Protein AF-A0A6A6TXQ7-F1 (afdb_monomer)

pLDDT: mean 72.0, std 15.91, range [30.31, 90.75]

Radius of gyration: 20.73 Å; Cα contacts (8 Å, |Δi|>4): 372; chains: 1; bounding box: 43×49×56 Å

Organism: NCBI:txid703497

Structure (mmCIF, N/CA/C/O backbone):
data_AF-A0A6A6TXQ7-F1
#
_entry.id   AF-A0A6A6TXQ7-F1
#
loop_
_atom_site.group_PDB
_atom_site.id
_atom_site.type_symbol
_atom_site.label_atom_id
_atom_site.label_alt_id
_atom_site.label_comp_id
_atom_site.label_asym_id
_atom_site.label_entity_id
_atom_site.label_seq_id
_atom_site.pdbx_PDB_ins_code
_atom_site.Cartn_x
_atom_site.Cartn_y
_atom_site.Cartn_z
_atom_site.occupancy
_atom_site.B_iso_or_equiv
_atom_site.auth_seq_id
_atom_site.auth_comp_id
_atom_site.auth_asym_id
_atom_site.auth_atom_id
_atom_site.pdbx_PDB_model_num
ATOM 1 N N . MET A 1 1 ? -12.829 -23.842 22.687 1.00 33.56 1 MET A N 1
ATOM 2 C CA . MET A 1 1 ? -12.033 -22.699 22.193 1.00 33.56 1 MET A CA 1
ATOM 3 C C . MET A 1 1 ? -11.718 -21.702 23.314 1.00 33.56 1 MET A C 1
ATOM 5 O O . MET A 1 1 ? -10.550 -21.540 23.623 1.00 33.56 1 MET A O 1
ATOM 9 N N . GLN A 1 2 ? -12.715 -21.152 24.022 1.00 30.31 2 GLN A N 1
ATOM 10 C CA . GLN A 1 2 ? -12.522 -20.175 25.117 1.00 30.31 2 GLN A CA 1
ATOM 11 C C . GLN A 1 2 ? -11.660 -20.686 26.297 1.00 30.31 2 GLN A C 1
ATOM 13 O O . GLN A 1 2 ? -10.701 -20.028 26.680 1.00 30.31 2 GLN A O 1
ATOM 18 N N . ARG A 1 3 ? -11.873 -21.928 26.765 1.00 31.58 3 ARG A N 1
ATOM 19 C CA . ARG A 1 3 ? -11.021 -22.567 27.798 1.00 31.58 3 ARG A CA 1
ATOM 20 C C . ARG A 1 3 ? -9.575 -22.864 27.364 1.00 31.58 3 ARG A C 1
ATOM 22 O O . ARG A 1 3 ? -8.701 -22.946 28.216 1.00 31.58 3 ARG A O 1
ATOM 29 N N . ALA A 1 4 ? -9.323 -23.040 26.063 1.00 34.59 4 ALA A N 1
ATOM 30 C CA . ALA A 1 4 ? -7.974 -23.279 25.532 1.00 34.59 4 ALA A CA 1
ATOM 31 C C . ALA A 1 4 ? -7.199 -21.959 25.363 1.00 34.59 4 ALA A C 1
ATOM 33 O O . ALA A 1 4 ? -6.003 -21.907 25.628 1.00 34.59 4 ALA A O 1
ATOM 34 N N . LEU A 1 5 ? -7.903 -20.878 25.005 1.00 36.78 5 LEU A N 1
ATOM 35 C CA . LEU A 1 5 ? -7.380 -19.510 25.025 1.00 36.78 5 LEU A CA 1
ATOM 36 C C . LEU A 1 5 ? -7.009 -19.076 26.451 1.00 36.78 5 LEU A C 1
ATOM 38 O O . LEU A 1 5 ? -5.908 -18.580 26.666 1.00 36.78 5 LEU A O 1
ATOM 42 N N . GLU A 1 6 ? -7.873 -19.327 27.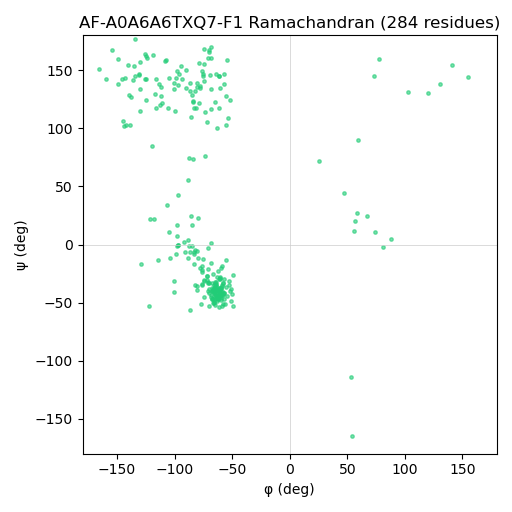437 1.00 37.47 6 GLU A N 1
ATOM 43 C CA . GLU A 1 6 ? -7.618 -18.977 28.844 1.00 37.47 6 GLU A CA 1
ATOM 44 C C . GLU A 1 6 ? -6.418 -19.730 29.445 1.00 37.47 6 GLU A C 1
ATOM 46 O O . GLU A 1 6 ? -5.610 -19.122 30.145 1.00 37.47 6 GLU A O 1
ATOM 51 N N . GLN A 1 7 ? -6.238 -21.017 29.120 1.00 37.47 7 GLN A N 1
ATOM 52 C CA . GLN A 1 7 ? -5.098 -21.804 29.613 1.00 37.47 7 GLN A CA 1
ATOM 53 C C . GLN A 1 7 ? -3.748 -21.401 28.993 1.00 37.47 7 GLN A C 1
ATOM 55 O O . GLN A 1 7 ? -2.741 -21.436 29.697 1.00 37.47 7 GLN A O 1
ATOM 60 N N . CYS A 1 8 ? -3.704 -20.966 27.727 1.00 38.31 8 CYS A N 1
ATOM 61 C CA . CYS A 1 8 ? -2.467 -20.452 27.118 1.00 38.31 8 CYS A CA 1
ATOM 62 C C . CYS A 1 8 ? -2.060 -19.074 27.681 1.00 38.31 8 CYS A C 1
ATOM 64 O O . CYS A 1 8 ? -0.875 -18.769 27.809 1.00 38.31 8 CYS A O 1
ATOM 66 N N . ILE A 1 9 ? -3.029 -18.234 28.059 1.00 44.44 9 ILE A N 1
ATOM 67 C CA . ILE A 1 9 ? -2.772 -16.848 28.486 1.00 44.44 9 ILE A CA 1
ATOM 68 C C . ILE A 1 9 ? -2.199 -16.766 29.910 1.00 44.44 9 ILE A C 1
ATOM 70 O O . ILE A 1 9 ? -1.352 -15.908 30.169 1.00 44.44 9 ILE A O 1
ATOM 74 N N . ASP A 1 10 ? -2.595 -17.664 30.816 1.00 43.78 10 ASP A N 1
ATOM 75 C CA . ASP A 1 10 ? -2.093 -17.672 32.202 1.00 43.78 10 ASP A CA 1
ATOM 76 C C . ASP A 1 10 ? -0.662 -18.228 32.343 1.00 43.78 10 ASP A C 1
ATOM 78 O O . ASP A 1 10 ? -0.015 -18.013 33.368 1.00 43.78 10 ASP A O 1
ATOM 82 N N . GLN A 1 11 ? -0.110 -18.872 31.306 1.00 42.62 11 GLN A N 1
ATOM 83 C CA . GLN A 1 11 ? 1.239 -19.458 31.348 1.00 42.62 11 GLN A CA 1
ATOM 84 C C . GLN A 1 11 ? 2.356 -18.592 30.733 1.00 42.62 11 GLN A C 1
ATOM 86 O O . GLN A 1 11 ? 3.487 -19.054 30.629 1.00 42.62 11 GLN A O 1
ATOM 91 N N . LYS A 1 12 ? 2.108 -17.330 30.339 1.00 43.25 12 LYS A N 1
ATOM 92 C CA . LYS A 1 12 ? 3.037 -16.540 29.481 1.00 43.25 12 LYS A CA 1
ATOM 93 C C . LYS A 1 12 ? 3.381 -17.233 28.149 1.00 43.25 12 LYS A C 1
ATOM 95 O O . LYS A 1 12 ? 4.258 -16.767 27.419 1.00 43.25 12 LYS A O 1
ATOM 100 N N . GLU A 1 13 ? 2.669 -18.295 27.795 1.00 41.00 13 GLU A N 1
ATOM 101 C CA . GLU A 1 13 ? 2.738 -18.939 26.493 1.00 41.00 13 GLU A CA 1
ATOM 102 C C . GLU A 1 13 ? 1.746 -18.233 25.574 1.00 41.00 13 GLU A C 1
ATOM 104 O O . GLU A 1 13 ? 0.652 -18.708 25.283 1.00 41.00 13 GLU A O 1
ATOM 109 N N . TYR A 1 14 ? 2.129 -17.024 25.157 1.00 42.34 14 TYR A N 1
ATOM 110 C CA . TYR A 1 14 ? 1.411 -16.275 24.135 1.00 42.34 14 TYR A CA 1
ATOM 111 C C . TYR A 1 14 ? 1.296 -17.150 22.888 1.00 42.34 14 TYR A C 1
ATOM 113 O O . TYR A 1 14 ? 2.265 -17.318 22.156 1.00 42.34 14 TYR A O 1
ATOM 121 N N . ASN A 1 15 ? 0.119 -17.728 22.662 1.00 46.69 15 ASN A N 1
ATOM 122 C CA . ASN A 1 15 ? -0.194 -18.435 21.433 1.00 46.69 15 ASN A CA 1
ATOM 123 C C . ASN A 1 15 ? -0.648 -17.402 20.401 1.00 46.69 15 ASN A C 1
ATOM 125 O O . ASN A 1 15 ? -1.835 -17.271 20.103 1.00 46.69 15 ASN A O 1
ATOM 129 N N . THR A 1 16 ? 0.309 -16.635 19.874 1.00 47.06 16 THR A N 1
ATOM 130 C CA . THR A 1 16 ? 0.103 -15.924 18.612 1.00 47.06 16 THR A CA 1
ATOM 131 C C . THR A 1 16 ? 0.150 -16.975 17.508 1.00 47.06 16 THR A C 1
ATOM 133 O O . THR A 1 16 ? 1.206 -17.180 16.916 1.00 47.06 16 THR A O 1
ATOM 136 N N . TYR A 1 17 ? -0.936 -17.744 17.375 1.00 52.16 17 TYR A N 1
ATOM 137 C CA . TYR A 1 17 ? -1.143 -18.833 16.416 1.00 52.16 17 TYR A CA 1
ATOM 138 C C . TYR A 1 17 ? 0.174 -19.480 15.932 1.00 52.16 17 TYR A C 1
ATOM 140 O O . TYR A 1 17 ? 0.597 -19.266 14.801 1.00 52.16 17 TYR A O 1
ATOM 148 N N . GLN A 1 18 ? 0.823 -20.251 16.822 1.00 50.38 18 GLN A N 1
ATOM 149 C CA . GLN A 1 18 ? 2.082 -21.009 16.614 1.00 50.38 18 GLN A CA 1
ATOM 150 C C . GLN A 1 18 ? 3.431 -20.303 16.870 1.00 50.38 18 GLN A C 1
ATOM 152 O O . GLN A 1 18 ? 4.476 -20.934 16.702 1.00 50.38 18 GLN A O 1
ATOM 157 N N . HIS A 1 19 ? 3.466 -19.061 17.357 1.00 50.78 19 HIS A N 1
ATOM 158 C CA . HIS A 1 19 ? 4.726 -18.435 17.785 1.00 50.78 19 HIS A CA 1
ATOM 159 C C . HIS A 1 19 ? 4.724 -18.142 19.284 1.00 50.78 19 HIS A C 1
ATOM 161 O O . HIS A 1 19 ? 3.916 -17.359 19.767 1.00 50.78 19 HIS A O 1
ATOM 167 N N . SER A 1 20 ? 5.638 -18.771 20.029 1.00 55.72 20 SER A N 1
ATOM 168 C CA . SER A 1 20 ? 5.825 -18.482 21.454 1.00 55.72 20 SER A CA 1
ATOM 169 C C . SER A 1 20 ? 6.412 -17.080 21.659 1.00 55.72 20 SER A C 1
ATOM 171 O O . SER A 1 20 ? 7.068 -16.532 20.772 1.00 55.72 20 SER A O 1
ATOM 173 N N . LEU A 1 21 ? 6.265 -16.515 22.864 1.00 54.62 21 LEU A N 1
ATOM 174 C CA . LEU A 1 21 ? 6.931 -15.258 23.246 1.00 54.62 21 LEU A CA 1
ATOM 175 C C . LEU A 1 21 ? 8.442 -15.302 22.955 1.00 54.62 21 LEU A C 1
ATOM 177 O O . LEU A 1 21 ? 9.019 -14.329 22.476 1.00 54.62 21 LEU A O 1
ATOM 181 N N . GLN A 1 22 ? 9.059 -16.462 23.188 1.00 54.78 22 GLN A N 1
ATOM 182 C CA . GLN A 1 22 ? 10.464 -16.717 22.895 1.00 54.78 22 GLN A CA 1
ATOM 183 C C . GLN A 1 22 ? 10.750 -16.734 21.383 1.00 54.78 22 GLN A C 1
ATOM 185 O O . GLN A 1 22 ? 11.783 -16.225 20.958 1.00 54.78 22 GLN A O 1
ATOM 190 N N . ALA A 1 23 ? 9.842 -17.261 20.554 1.00 54.19 23 ALA A N 1
ATOM 191 C CA . ALA A 1 23 ? 9.967 -17.223 19.096 1.00 54.19 23 ALA A CA 1
ATOM 192 C C . ALA A 1 23 ? 9.873 -15.790 18.541 1.00 54.19 23 ALA A C 1
ATOM 194 O O . ALA A 1 23 ? 10.663 -15.432 17.673 1.00 54.19 23 ALA A O 1
ATOM 195 N N . ILE A 1 24 ? 8.974 -14.962 19.088 1.00 53.72 24 ILE A N 1
ATOM 196 C CA . ILE A 1 24 ? 8.838 -13.537 18.730 1.00 53.72 24 ILE A CA 1
ATOM 197 C C . ILE A 1 24 ? 10.097 -12.748 19.121 1.00 53.72 24 ILE A C 1
ATOM 199 O O . ILE A 1 24 ? 10.559 -11.892 18.373 1.00 53.72 24 ILE A O 1
ATOM 203 N N . GLN A 1 25 ? 10.683 -13.043 20.284 1.00 54.66 25 GLN A N 1
ATOM 204 C CA . GLN A 1 25 ? 11.903 -12.378 20.760 1.00 54.66 25 GLN A CA 1
ATOM 205 C C . GLN A 1 25 ? 13.162 -12.789 19.980 1.00 54.66 25 GLN A C 1
ATOM 207 O O . GLN A 1 25 ? 14.081 -11.984 19.845 1.00 54.66 25 GLN A O 1
ATOM 212 N N . ASN A 1 26 ? 13.206 -14.021 19.464 1.00 50.81 26 ASN A N 1
ATOM 213 C CA . ASN A 1 26 ? 14.396 -14.599 18.834 1.00 50.81 26 ASN A CA 1
ATOM 214 C C . ASN A 1 26 ? 14.404 -14.528 17.302 1.00 50.81 26 ASN A C 1
ATOM 216 O O . ASN A 1 26 ? 15.417 -14.873 16.694 1.00 50.81 26 ASN A O 1
ATOM 220 N N . ASN A 1 27 ? 13.304 -14.128 16.661 1.00 40.75 27 ASN A N 1
ATOM 221 C CA . ASN A 1 27 ? 13.208 -14.128 15.207 1.00 40.75 27 ASN A CA 1
ATOM 222 C C . ASN A 1 27 ? 12.490 -12.864 14.699 1.00 40.75 27 ASN A C 1
ATOM 224 O O . ASN A 1 27 ? 11.271 -12.774 14.791 1.00 40.75 27 ASN A O 1
ATOM 228 N N . PRO A 1 28 ? 13.213 -11.864 14.166 1.00 44.66 28 PRO A N 1
ATOM 229 C CA . PRO A 1 28 ? 12.610 -10.590 13.785 1.00 44.66 28 PRO A CA 1
ATOM 230 C C . PRO A 1 28 ? 11.933 -10.588 12.403 1.00 44.66 28 PRO A C 1
ATOM 232 O O . PRO A 1 28 ? 11.365 -9.563 12.043 1.00 44.66 28 PRO A O 1
ATOM 235 N N . ASN A 1 29 ? 12.006 -11.667 11.605 1.00 43.16 29 ASN A N 1
ATOM 236 C CA . ASN A 1 29 ? 11.522 -11.648 10.215 1.00 43.16 29 ASN A CA 1
ATOM 237 C C . ASN A 1 29 ? 10.888 -12.978 9.755 1.00 43.16 29 ASN A C 1
ATOM 239 O O . ASN A 1 29 ? 11.602 -13.930 9.441 1.00 43.16 29 ASN A O 1
ATOM 243 N N . PRO A 1 30 ? 9.559 -13.034 9.624 1.00 42.03 30 PRO A N 1
ATOM 244 C CA . PRO A 1 30 ? 8.819 -14.177 9.093 1.00 42.03 30 PRO A CA 1
ATOM 245 C C . PRO A 1 30 ? 8.483 -14.034 7.600 1.00 42.03 30 PRO A C 1
ATOM 247 O O . PRO A 1 30 ? 8.258 -12.941 7.085 1.00 42.03 30 PRO A O 1
ATOM 250 N N . THR A 1 31 ? 8.466 -15.162 6.892 1.00 39.22 31 THR A N 1
ATOM 251 C CA . THR A 1 31 ? 8.318 -15.290 5.433 1.00 39.22 31 THR A CA 1
ATOM 252 C C . THR A 1 31 ? 6.879 -15.075 4.923 1.00 39.22 31 THR A C 1
ATOM 254 O O . THR A 1 31 ? 5.904 -15.353 5.611 1.00 39.22 31 THR A O 1
ATOM 257 N N . HIS A 1 32 ? 6.752 -14.550 3.692 1.00 48.97 32 HIS A N 1
ATOM 258 C CA . HIS A 1 32 ? 5.616 -13.733 3.211 1.00 48.97 32 HIS A CA 1
ATOM 259 C C . HIS A 1 32 ? 4.794 -14.311 2.032 1.00 48.97 32 HIS A C 1
ATOM 261 O O . HIS A 1 32 ? 4.148 -13.551 1.313 1.00 48.97 32 HIS A O 1
ATOM 267 N N . SER A 1 33 ? 4.805 -15.618 1.770 1.00 40.09 33 SER A N 1
ATOM 268 C CA . SER A 1 33 ? 4.343 -16.150 0.470 1.00 40.09 33 SER A CA 1
ATOM 269 C C . SER A 1 33 ? 2.827 -16.094 0.184 1.00 40.09 33 SER A C 1
ATOM 271 O O . SER A 1 33 ? 2.431 -16.441 -0.921 1.00 40.09 33 SER A O 1
ATOM 273 N N . LYS A 1 34 ? 1.967 -15.640 1.111 1.00 45.56 34 LYS A N 1
ATOM 274 C CA . LYS A 1 34 ? 0.491 -15.631 0.938 1.00 45.56 34 LYS A CA 1
ATOM 275 C C . LYS A 1 34 ? -0.177 -14.242 1.051 1.00 45.56 34 LYS A C 1
ATOM 277 O O . LYS A 1 34 ? -1.363 -14.151 1.337 1.00 45.56 34 LYS A O 1
ATOM 282 N N . LEU A 1 35 ? 0.571 -13.151 0.850 1.00 55.41 35 LEU A N 1
ATOM 283 C CA . LEU A 1 35 ? 0.116 -11.753 1.041 1.00 55.41 35 LEU A CA 1
ATOM 284 C C . LEU A 1 35 ? -0.129 -10.991 -0.279 1.00 55.41 35 LEU A C 1
ATOM 286 O O . LEU A 1 35 ? 0.151 -9.796 -0.375 1.00 55.41 35 LEU A O 1
ATOM 290 N N . GLN A 1 36 ? -0.595 -11.689 -1.312 1.00 65.38 36 GLN A N 1
ATOM 291 C CA . GLN A 1 36 ? -0.844 -11.113 -2.635 1.00 65.38 36 GLN A CA 1
ATOM 292 C C . GLN A 1 36 ? -2.113 -10.247 -2.645 1.00 65.38 36 GLN A C 1
ATOM 294 O O . GLN A 1 36 ? -3.118 -10.591 -2.023 1.00 65.38 36 GLN A O 1
ATOM 299 N N . LEU A 1 37 ? -2.074 -9.113 -3.348 1.00 71.25 37 LEU A N 1
ATOM 300 C CA . LEU A 1 37 ? -3.202 -8.192 -3.513 1.00 71.25 37 LEU A CA 1
ATOM 301 C C . LEU A 1 37 ? -4.227 -8.729 -4.511 1.00 71.25 37 LEU A C 1
ATOM 303 O O . LEU A 1 37 ? -5.417 -8.471 -4.362 1.00 71.25 37 LEU A O 1
ATOM 307 N N . SER A 1 38 ? -3.755 -9.427 -5.539 1.00 70.62 38 SER A N 1
ATOM 308 C CA . SER A 1 38 ? -4.519 -9.811 -6.725 1.00 70.62 38 SER A CA 1
ATOM 309 C C . SER A 1 38 ? -5.865 -10.485 -6.420 1.00 70.62 38 SER A C 1
ATOM 311 O O . SER A 1 38 ? -6.856 -10.067 -7.022 1.00 70.62 38 SER A O 1
ATOM 313 N N . PRO A 1 39 ? -5.981 -11.419 -5.450 1.00 67.62 39 PRO A N 1
ATOM 314 C CA . PRO A 1 39 ? -7.274 -12.009 -5.084 1.00 67.62 39 PRO A CA 1
ATOM 315 C C . PRO A 1 39 ? -8.287 -10.985 -4.550 1.00 67.62 39 PRO A C 1
ATOM 317 O O . PRO A 1 39 ? -9.489 -11.123 -4.744 1.00 67.62 39 PRO A O 1
ATOM 320 N N . TRP A 1 40 ? -7.797 -9.920 -3.916 1.00 68.19 40 TRP A N 1
ATOM 321 C CA . TRP A 1 40 ? -8.607 -8.879 -3.287 1.00 68.19 40 TRP A CA 1
ATOM 322 C C . TRP A 1 40 ? -8.940 -7.719 -4.220 1.00 68.19 40 TRP A C 1
ATOM 324 O O . TRP A 1 40 ? -9.707 -6.828 -3.844 1.00 68.19 40 TRP A O 1
ATOM 334 N N . LEU A 1 41 ? -8.370 -7.712 -5.432 1.00 71.19 41 LEU A N 1
ATOM 335 C CA . LEU A 1 41 ? -8.588 -6.669 -6.425 1.00 71.19 41 LEU A CA 1
ATOM 336 C C . LEU A 1 41 ? -10.091 -6.397 -6.611 1.00 71.19 41 LEU A C 1
ATOM 338 O O . LEU A 1 41 ? -10.475 -5.250 -6.395 1.00 71.19 41 LEU A O 1
ATOM 342 N N . PRO A 1 42 ? -10.964 -7.393 -6.883 1.00 69.75 42 PRO A N 1
ATOM 343 C CA . PRO A 1 42 ? -12.381 -7.136 -7.146 1.00 69.75 42 PRO A CA 1
ATOM 344 C C . PRO A 1 42 ? -13.098 -6.426 -5.990 1.00 69.75 42 PRO A C 1
ATOM 346 O O . PRO A 1 42 ? -13.858 -5.488 -6.233 1.00 69.75 42 PRO A O 1
ATOM 349 N N . LEU A 1 43 ? -12.801 -6.809 -4.742 1.00 67.31 43 LEU A N 1
ATOM 350 C CA . LEU A 1 43 ? -13.374 -6.188 -3.543 1.00 67.31 43 LEU A CA 1
ATOM 351 C C . LEU A 1 43 ? -12.910 -4.736 -3.368 1.00 67.31 43 LEU A C 1
ATOM 353 O O . LEU A 1 43 ? -13.684 -3.866 -2.966 1.00 67.31 43 LEU A O 1
ATOM 357 N N . ILE A 1 44 ? -11.648 -4.441 -3.685 1.00 69.25 44 ILE A N 1
ATOM 358 C CA . ILE A 1 44 ? -11.122 -3.071 -3.640 1.00 69.25 44 ILE A CA 1
ATOM 359 C C . ILE A 1 44 ? -11.811 -2.204 -4.702 1.00 69.25 44 ILE A C 1
ATOM 361 O O . ILE A 1 44 ? -12.171 -1.066 -4.401 1.00 69.25 44 ILE A O 1
ATOM 365 N N . ILE A 1 45 ? -12.025 -2.719 -5.9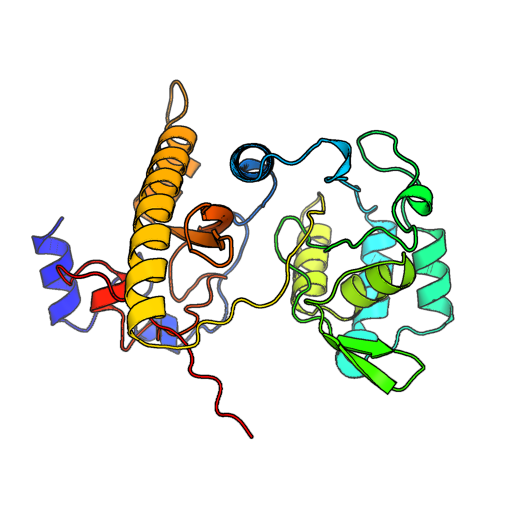20 1.00 70.94 45 ILE A N 1
ATOM 366 C CA . ILE A 1 45 ? -12.734 -1.987 -6.986 1.00 70.94 45 ILE A CA 1
ATOM 367 C C . ILE A 1 45 ? -14.165 -1.675 -6.558 1.00 70.94 45 ILE A C 1
ATOM 369 O O . ILE A 1 45 ? -14.573 -0.511 -6.597 1.00 70.94 45 ILE A O 1
ATOM 373 N N . SER A 1 46 ? -14.908 -2.704 -6.141 1.00 70.25 46 SER A N 1
ATOM 374 C CA . SER A 1 46 ? -16.331 -2.590 -5.825 1.00 70.25 46 SER A CA 1
ATOM 375 C C . SER A 1 46 ? -16.567 -1.700 -4.608 1.00 70.25 46 SER A C 1
ATOM 377 O O . SER A 1 46 ? -17.329 -0.738 -4.696 1.00 70.25 46 SER A O 1
ATOM 379 N N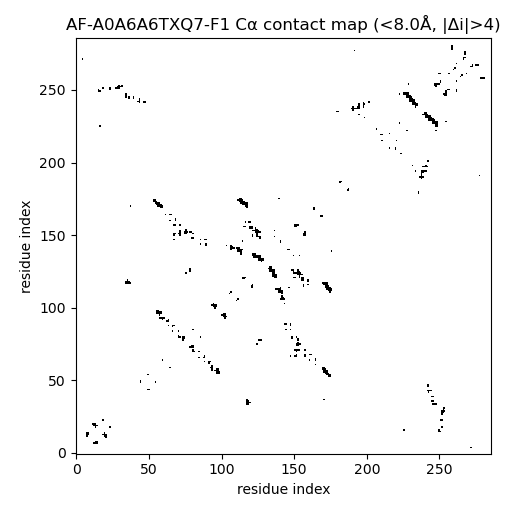 . SER A 1 47 ? -15.843 -1.931 -3.506 1.00 68.75 47 SER A N 1
ATOM 380 C CA . SER A 1 47 ? -15.997 -1.142 -2.277 1.00 68.75 47 SER A CA 1
ATOM 381 C C . SER A 1 47 ? -15.631 0.328 -2.475 1.00 68.75 47 SER A C 1
ATOM 383 O O . SER A 1 47 ? -16.163 1.201 -1.794 1.00 68.75 47 SER A O 1
ATOM 385 N N . ARG A 1 48 ? -14.735 0.637 -3.418 1.00 72.12 48 ARG A N 1
ATOM 386 C CA . ARG A 1 48 ? -14.309 2.011 -3.706 1.00 72.12 48 ARG A CA 1
ATOM 387 C C . ARG A 1 48 ? -15.048 2.658 -4.871 1.00 72.12 48 ARG A C 1
ATOM 389 O O . ARG A 1 48 ? -14.758 3.820 -5.154 1.00 72.12 48 ARG A O 1
ATOM 396 N N . ASN A 1 49 ? -15.974 1.939 -5.508 1.00 73.50 49 ASN A N 1
ATOM 397 C CA . ASN A 1 49 ? -16.668 2.363 -6.721 1.00 73.50 49 ASN A CA 1
ATOM 398 C C . ASN A 1 49 ? -15.690 2.927 -7.773 1.00 73.50 49 ASN A C 1
ATOM 400 O O . ASN A 1 49 ? -15.891 4.015 -8.316 1.00 73.50 49 ASN A O 1
ATOM 404 N N . LEU A 1 50 ? -14.565 2.232 -7.976 1.00 75.06 50 LEU A N 1
ATOM 405 C CA . LEU A 1 50 ? -13.525 2.664 -8.911 1.00 75.06 50 LEU A CA 1
ATOM 406 C C . LEU A 1 50 ? -13.913 2.290 -10.339 1.00 75.06 50 LEU A C 1
ATOM 408 O O . LEU A 1 50 ? -14.325 1.161 -10.603 1.00 75.06 50 LEU A O 1
ATOM 412 N N . ALA A 1 51 ? -13.726 3.221 -11.275 1.00 77.44 51 ALA A N 1
ATOM 413 C CA . ALA A 1 51 ? -13.871 2.914 -12.688 1.00 77.44 51 ALA A CA 1
ATOM 414 C C . ALA A 1 51 ? -12.667 2.097 -13.180 1.00 77.44 51 ALA A C 1
ATOM 416 O O . ALA A 1 51 ? -11.552 2.232 -12.671 1.00 77.44 51 ALA A O 1
ATOM 417 N N . SER A 1 52 ? -12.846 1.315 -14.247 1.00 69.94 52 SER A N 1
ATOM 418 C CA . SER A 1 52 ? -11.746 0.567 -14.877 1.00 69.94 52 SER A CA 1
ATOM 419 C C . SER A 1 52 ? -10.603 1.468 -15.375 1.00 69.94 52 SER A C 1
ATOM 421 O O . SER A 1 52 ? -9.497 0.992 -15.583 1.00 69.94 52 SER A O 1
ATOM 423 N N . SER A 1 53 ? -10.846 2.771 -15.550 1.00 75.31 53 SER A N 1
ATOM 424 C CA . SER A 1 53 ? -9.836 3.780 -15.905 1.00 75.31 53 SER A CA 1
ATOM 425 C C . SER A 1 53 ? -9.025 4.328 -14.722 1.00 75.31 53 SER A C 1
ATOM 427 O O . SER A 1 53 ? -8.132 5.151 -14.928 1.00 75.31 53 SER A O 1
ATOM 429 N N . ASP A 1 54 ? -9.378 3.957 -13.489 1.00 79.69 54 ASP A N 1
ATOM 430 C CA . ASP A 1 54 ? -8.676 4.358 -12.262 1.00 79.69 54 ASP A CA 1
ATOM 431 C C . ASP A 1 54 ? -7.674 3.291 -11.785 1.00 79.69 54 ASP A C 1
ATOM 433 O O . ASP A 1 54 ? -7.012 3.477 -10.758 1.00 79.69 54 ASP A O 1
ATOM 437 N N . ILE A 1 55 ? -7.574 2.169 -12.507 1.00 82.25 55 ILE A N 1
ATOM 438 C CA . ILE A 1 55 ? -6.778 0.996 -12.140 1.00 82.25 55 ILE A CA 1
ATOM 439 C C . ILE A 1 55 ? -6.103 0.455 -13.390 1.00 82.25 55 ILE A C 1
ATOM 441 O O . ILE A 1 55 ? -6.750 0.185 -14.399 1.00 82.25 55 ILE A O 1
ATOM 445 N N . HIS A 1 56 ? -4.795 0.265 -13.305 1.00 85.25 56 HIS A N 1
ATOM 446 C CA . HIS A 1 56 ? -3.994 -0.242 -14.404 1.00 85.25 56 HIS A CA 1
ATOM 447 C C . HIS A 1 56 ? -2.999 -1.249 -13.865 1.00 85.25 56 HIS A C 1
ATOM 449 O O . HIS A 1 56 ? -2.261 -0.925 -12.944 1.00 85.25 56 HIS A O 1
ATOM 455 N N . ILE A 1 57 ? -2.981 -2.445 -14.449 1.00 84.69 57 ILE A N 1
ATOM 456 C CA . ILE A 1 57 ? -2.024 -3.485 -14.083 1.00 84.69 57 ILE A CA 1
ATOM 457 C C . ILE A 1 57 ? -0.908 -3.503 -15.118 1.00 84.69 57 ILE A C 1
ATOM 459 O O . ILE A 1 57 ? -1.171 -3.448 -16.320 1.00 84.69 57 ILE A O 1
ATOM 463 N N . ILE A 1 58 ? 0.337 -3.555 -14.656 1.00 87.50 58 ILE A N 1
ATOM 464 C CA . ILE A 1 58 ? 1.525 -3.650 -15.505 1.00 87.50 58 ILE A CA 1
ATOM 465 C C . ILE A 1 58 ? 2.323 -4.869 -15.053 1.00 87.50 58 ILE A C 1
ATOM 467 O O . ILE A 1 58 ? 2.680 -4.970 -13.879 1.00 87.50 58 ILE A O 1
ATOM 471 N N . ILE A 1 59 ? 2.598 -5.778 -15.990 1.00 85.06 59 ILE A N 1
ATOM 472 C CA . ILE A 1 59 ? 3.464 -6.934 -15.754 1.00 85.06 59 ILE A CA 1
ATOM 473 C C . ILE A 1 59 ? 4.909 -6.471 -15.926 1.00 85.06 59 ILE A C 1
ATOM 475 O O . ILE A 1 59 ? 5.284 -6.044 -17.019 1.00 85.06 59 ILE A O 1
ATOM 479 N N . LEU A 1 60 ? 5.721 -6.546 -14.873 1.00 87.38 60 LEU A N 1
ATOM 480 C CA . LEU A 1 60 ? 7.137 -6.189 -14.956 1.00 87.38 60 LEU A CA 1
ATOM 481 C C . LEU A 1 60 ? 7.970 -7.374 -15.485 1.00 87.38 60 LEU A C 1
ATOM 483 O O . LEU A 1 60 ? 7.964 -8.436 -14.862 1.00 87.38 60 LEU A O 1
ATOM 487 N N . PRO A 1 61 ? 8.717 -7.218 -16.595 1.00 86.69 61 PRO A N 1
ATOM 488 C CA . PRO A 1 61 ? 9.581 -8.271 -17.121 1.00 86.69 61 PRO A CA 1
ATOM 489 C C . PRO A 1 61 ? 10.710 -8.631 -16.148 1.00 86.69 61 PRO A C 1
ATOM 491 O O . PRO A 1 61 ? 11.274 -7.755 -15.491 1.00 86.69 61 PRO A O 1
ATOM 494 N N . SER A 1 62 ? 11.130 -9.901 -16.115 1.00 85.00 62 SER A N 1
ATOM 495 C CA . SER A 1 62 ? 12.240 -10.349 -15.253 1.00 85.00 62 SER A CA 1
ATOM 496 C C . SER A 1 62 ? 13.553 -9.602 -15.518 1.00 85.00 62 SER A C 1
ATOM 498 O O . SER A 1 62 ? 14.324 -9.357 -14.588 1.00 85.00 62 SER A O 1
ATOM 500 N N . SER A 1 63 ? 13.801 -9.210 -16.773 1.00 86.75 63 SER A N 1
ATOM 501 C CA . SER A 1 63 ? 14.949 -8.382 -17.159 1.00 86.75 63 SER A CA 1
ATOM 502 C C . SER A 1 63 ? 14.897 -7.004 -16.498 1.00 86.75 63 SER A C 1
ATOM 504 O O . SER A 1 63 ? 15.864 -6.604 -15.857 1.00 86.75 63 SER A O 1
ATOM 506 N N . TYR A 1 64 ? 13.750 -6.326 -16.569 1.00 90.19 64 TYR A N 1
ATOM 507 C CA . TYR A 1 64 ? 13.522 -5.044 -15.903 1.00 90.19 64 TYR A CA 1
ATOM 508 C C . TYR A 1 64 ? 13.654 -5.178 -14.377 1.00 90.19 64 TYR A C 1
ATOM 510 O O . TYR A 1 64 ? 14.361 -4.398 -13.746 1.00 90.19 64 TYR A O 1
ATOM 518 N N . CYS A 1 65 ? 13.080 -6.227 -13.781 1.00 89.00 65 CYS A N 1
ATOM 519 C CA . CYS A 1 65 ? 13.221 -6.530 -12.353 1.00 89.00 65 CYS A CA 1
ATOM 520 C C . CYS A 1 65 ? 14.683 -6.752 -11.924 1.00 89.00 65 CYS A C 1
ATOM 522 O O . CYS A 1 65 ? 15.080 -6.332 -10.839 1.00 89.00 65 CYS A O 1
ATOM 524 N N . THR A 1 66 ? 15.504 -7.380 -12.767 1.00 88.44 66 THR A N 1
ATOM 525 C CA . THR A 1 66 ? 16.936 -7.578 -12.492 1.00 88.44 66 THR A CA 1
ATOM 526 C C . THR A 1 66 ? 17.692 -6.248 -12.526 1.00 88.44 66 THR A C 1
ATOM 528 O O . THR A 1 66 ? 18.484 -5.969 -11.623 1.00 88.44 66 THR A O 1
ATOM 531 N N . THR A 1 67 ? 17.412 -5.396 -13.518 1.00 90.06 67 THR A N 1
ATOM 532 C CA . THR A 1 67 ? 17.962 -4.032 -13.589 1.00 90.06 67 THR A CA 1
ATOM 533 C C . THR A 1 67 ? 17.534 -3.199 -12.380 1.00 90.06 67 THR A C 1
ATOM 535 O O . THR A 1 67 ? 18.371 -2.525 -11.780 1.00 90.06 67 THR A O 1
ATOM 538 N N . LEU A 1 68 ? 16.268 -3.310 -11.956 1.00 90.62 68 LEU A N 1
ATOM 539 C CA . LEU A 1 68 ? 15.763 -2.658 -10.747 1.00 90.62 68 LEU A CA 1
ATOM 540 C C . LEU A 1 68 ? 16.587 -3.049 -9.521 1.00 90.62 68 LEU A C 1
ATOM 542 O O . LEU A 1 68 ? 17.076 -2.166 -8.829 1.00 90.62 68 LEU A O 1
ATOM 546 N N . LEU A 1 69 ? 16.800 -4.345 -9.269 1.00 88.69 69 LEU A N 1
ATOM 547 C CA . LEU A 1 69 ? 17.569 -4.797 -8.100 1.00 88.69 69 LEU A CA 1
ATOM 548 C C . LEU A 1 69 ? 19.031 -4.340 -8.126 1.00 88.69 69 LEU A C 1
ATOM 550 O O . LEU A 1 69 ? 19.596 -3.998 -7.079 1.00 88.69 69 LEU A O 1
ATOM 554 N N . ARG A 1 70 ? 19.645 -4.307 -9.317 1.00 88.31 70 ARG A N 1
ATOM 555 C CA . ARG A 1 70 ? 20.986 -3.741 -9.500 1.00 88.31 70 ARG A CA 1
ATOM 556 C C . ARG A 1 70 ? 21.003 -2.278 -9.054 1.00 88.31 70 ARG A C 1
ATOM 558 O O . ARG A 1 70 ? 21.820 -1.916 -8.209 1.00 88.31 70 ARG A O 1
ATOM 565 N N . ALA A 1 71 ? 20.066 -1.474 -9.556 1.00 89.00 71 ALA A N 1
ATOM 566 C CA . ALA A 1 71 ? 19.941 -0.061 -9.208 1.00 89.00 71 ALA A CA 1
ATOM 567 C C . ALA A 1 71 ? 19.619 0.151 -7.712 1.00 89.00 71 ALA A C 1
ATOM 569 O O . ALA A 1 71 ? 20.213 1.015 -7.057 1.00 89.00 71 ALA A O 1
ATOM 570 N N . SER A 1 72 ? 18.749 -0.685 -7.131 1.00 88.19 72 SER A N 1
ATOM 571 C CA . SER A 1 72 ? 18.352 -0.625 -5.717 1.00 88.19 72 SER A CA 1
ATOM 572 C C . SER A 1 72 ? 19.526 -0.741 -4.750 1.00 88.19 72 SER A C 1
ATOM 574 O O . SER A 1 72 ? 19.518 -0.113 -3.690 1.00 88.19 72 SER A O 1
ATOM 576 N N . SER A 1 73 ? 20.555 -1.513 -5.113 1.00 82.69 73 SER A N 1
ATOM 577 C CA . SER A 1 73 ? 21.729 -1.757 -4.262 1.00 82.69 73 SER A CA 1
ATOM 578 C C . SER A 1 73 ? 22.445 -0.461 -3.855 1.00 82.69 73 SER A C 1
ATOM 580 O O . SER A 1 73 ? 23.014 -0.388 -2.767 1.00 82.69 73 SER A O 1
ATOM 582 N N . SER A 1 74 ? 22.378 0.577 -4.698 1.00 81.44 74 SER A N 1
ATOM 583 C CA . SER A 1 74 ? 22.881 1.919 -4.385 1.00 81.44 74 SER A CA 1
ATOM 584 C C . SER A 1 74 ? 21.762 2.884 -3.978 1.00 81.44 74 SER A C 1
ATOM 586 O O . SER A 1 74 ? 21.923 3.650 -3.019 1.00 81.44 74 SER A O 1
ATOM 588 N N . ALA A 1 75 ? 20.610 2.832 -4.657 1.00 82.62 75 ALA A N 1
ATOM 589 C CA . ALA A 1 75 ? 19.525 3.795 -4.471 1.00 82.62 75 ALA A CA 1
ATOM 590 C C . ALA A 1 75 ? 18.914 3.757 -3.061 1.00 82.62 75 ALA A C 1
ATOM 592 O O . ALA A 1 75 ? 18.588 4.805 -2.515 1.00 82.62 75 ALA A O 1
ATOM 593 N N . ILE A 1 76 ? 18.843 2.588 -2.414 1.00 79.06 76 ILE A N 1
ATOM 594 C CA . ILE A 1 76 ? 18.309 2.447 -1.045 1.00 79.06 76 ILE A CA 1
ATOM 595 C C . ILE A 1 76 ? 19.101 3.264 -0.008 1.00 79.06 76 ILE A C 1
ATOM 597 O O . ILE A 1 76 ? 18.553 3.654 1.025 1.00 79.06 76 ILE A O 1
ATOM 601 N N . PHE A 1 77 ? 20.396 3.483 -0.240 1.00 75.62 77 PHE A N 1
ATOM 602 C CA . PHE A 1 77 ? 21.268 4.205 0.693 1.00 75.62 77 PHE A CA 1
ATOM 603 C C . PHE A 1 77 ? 21.509 5.652 0.280 1.00 75.62 77 PHE A C 1
ATOM 605 O O . PHE A 1 77 ? 21.743 6.501 1.135 1.00 75.62 77 PHE A O 1
ATOM 612 N N . THR A 1 78 ? 21.505 5.917 -1.025 1.00 78.56 78 THR A N 1
ATOM 613 C CA . THR A 1 78 ? 21.887 7.219 -1.588 1.00 78.56 78 THR A CA 1
ATOM 614 C C . THR A 1 78 ? 20.698 8.057 -2.037 1.00 78.56 78 THR A C 1
ATOM 616 O O . THR A 1 78 ? 20.883 9.233 -2.344 1.00 78.56 78 THR A O 1
ATOM 619 N N . ASP A 1 79 ? 19.509 7.454 -2.106 1.00 75.62 79 ASP A N 1
ATOM 620 C CA . ASP A 1 79 ? 18.287 8.030 -2.670 1.00 75.62 79 ASP A CA 1
ATOM 621 C C . ASP A 1 79 ? 18.440 8.484 -4.137 1.00 75.62 79 ASP A C 1
ATOM 623 O O . ASP A 1 79 ? 17.682 9.304 -4.657 1.00 75.62 79 ASP A O 1
ATOM 627 N N . ARG A 1 80 ? 19.456 7.958 -4.834 1.00 79.25 80 ARG A N 1
ATOM 628 C CA . ARG A 1 80 ? 19.807 8.326 -6.206 1.00 79.25 80 ARG A CA 1
ATOM 629 C C . ARG A 1 80 ? 19.958 7.082 -7.065 1.00 79.25 80 ARG A C 1
ATOM 631 O O . ARG A 1 80 ? 20.653 6.141 -6.696 1.00 79.25 80 ARG A O 1
ATOM 638 N N . ILE A 1 81 ? 19.350 7.124 -8.245 1.00 82.75 81 ILE A N 1
ATOM 639 C CA . ILE A 1 81 ? 19.613 6.160 -9.312 1.00 82.75 81 ILE A CA 1
ATOM 640 C C . ILE A 1 81 ? 20.750 6.726 -10.171 1.00 82.75 81 ILE A C 1
ATOM 642 O O . ILE A 1 81 ? 20.746 7.916 -10.499 1.00 82.75 81 ILE A O 1
ATOM 646 N N . GLY A 1 82 ? 21.738 5.900 -10.521 1.00 83.62 82 GLY A N 1
ATOM 647 C CA . GLY A 1 82 ? 22.776 6.294 -11.475 1.00 83.62 82 GLY A CA 1
ATOM 648 C C . GLY A 1 82 ? 22.164 6.613 -12.842 1.00 83.62 82 GLY A C 1
ATOM 649 O O . GLY A 1 82 ? 21.201 5.972 -13.244 1.00 83.62 82 GLY A O 1
ATOM 650 N N . ALA A 1 83 ? 22.713 7.585 -13.577 1.00 84.69 83 ALA A N 1
ATOM 651 C CA . ALA A 1 83 ? 22.135 8.012 -14.859 1.00 84.69 83 ALA A CA 1
ATOM 652 C C . ALA A 1 83 ? 21.945 6.842 -15.846 1.00 84.69 83 ALA A C 1
ATOM 654 O O . ALA A 1 83 ? 20.863 6.686 -16.398 1.00 84.69 83 ALA A O 1
ATOM 655 N N . SER A 1 84 ? 22.952 5.968 -15.965 1.00 87.88 84 SER A N 1
ATOM 656 C CA . SER A 1 84 ? 22.878 4.763 -16.805 1.00 87.88 84 SER A CA 1
ATOM 657 C C . SER A 1 84 ? 21.778 3.799 -16.356 1.00 87.88 84 SER A C 1
ATOM 659 O O . SER A 1 84 ? 21.023 3.320 -17.188 1.00 87.88 84 SER A O 1
ATOM 661 N N . ASP A 1 85 ? 21.650 3.538 -15.050 1.00 87.19 85 ASP A N 1
ATOM 662 C CA . ASP A 1 85 ? 20.582 2.675 -14.529 1.00 87.19 85 ASP A CA 1
ATOM 663 C C . ASP A 1 85 ? 19.197 3.289 -14.771 1.00 87.19 85 ASP A C 1
ATOM 665 O O . ASP A 1 85 ? 18.247 2.576 -15.069 1.00 87.19 85 ASP A O 1
ATOM 669 N N . SER A 1 86 ? 19.072 4.614 -14.653 1.00 87.31 86 SER A N 1
ATOM 670 C CA . SER A 1 86 ? 17.808 5.313 -14.886 1.00 87.31 86 SER A CA 1
ATOM 671 C C . SER A 1 86 ? 17.382 5.253 -16.351 1.00 87.31 86 SER A C 1
ATOM 673 O O . SER A 1 86 ? 16.192 5.117 -16.617 1.00 87.31 86 SER A O 1
ATOM 675 N N . GLU A 1 87 ? 18.320 5.387 -17.288 1.00 88.69 87 GLU A N 1
ATOM 676 C CA . GLU A 1 87 ? 18.045 5.257 -18.723 1.00 88.69 87 GLU A CA 1
ATOM 677 C C . GLU A 1 87 ? 17.658 3.815 -19.075 1.00 88.69 87 GLU A C 1
ATOM 679 O O . GLU A 1 87 ? 16.619 3.610 -19.702 1.00 88.69 87 GLU A O 1
ATOM 684 N N . ASP A 1 88 ? 18.418 2.828 -18.583 1.00 90.50 88 ASP A N 1
ATOM 685 C CA . ASP A 1 88 ? 18.133 1.400 -18.780 1.00 90.50 88 ASP A CA 1
ATOM 686 C C . ASP A 1 88 ? 16.729 1.021 -18.271 1.00 90.50 88 ASP A C 1
ATOM 688 O O . ASP A 1 88 ? 16.010 0.250 -18.909 1.00 90.50 88 ASP A O 1
ATOM 692 N N . LEU A 1 89 ? 16.328 1.551 -17.108 1.00 90.62 89 LEU A N 1
ATOM 693 C CA . LEU A 1 89 ? 15.012 1.292 -16.520 1.00 90.62 89 LEU A CA 1
ATOM 694 C C . LEU A 1 89 ? 13.882 1.907 -17.345 1.00 90.62 89 LEU A C 1
ATOM 696 O O . LEU A 1 89 ? 12.908 1.216 -17.640 1.00 90.62 89 LEU A O 1
ATOM 700 N N . LEU A 1 90 ? 14.020 3.171 -17.750 1.00 89.25 90 LEU A N 1
ATOM 701 C CA . LEU A 1 90 ? 12.995 3.857 -18.535 1.00 89.25 90 LEU A CA 1
ATOM 702 C C . LEU A 1 90 ? 12.781 3.196 -19.902 1.00 89.25 90 LEU A C 1
ATOM 704 O O . LEU A 1 90 ? 11.637 3.094 -20.347 1.00 89.25 90 LEU A O 1
ATOM 708 N N . ASP A 1 91 ? 13.856 2.740 -20.551 1.00 89.44 91 ASP A N 1
ATOM 709 C CA . ASP A 1 91 ? 13.792 2.070 -21.855 1.00 89.44 91 ASP A CA 1
ATOM 710 C C . ASP A 1 91 ? 13.170 0.669 -21.754 1.00 89.44 91 ASP A C 1
ATOM 712 O O . ASP A 1 91 ? 12.336 0.281 -22.570 1.00 89.44 91 ASP A O 1
ATOM 716 N N . ALA A 1 92 ? 13.511 -0.081 -20.701 1.00 90.12 92 ALA A N 1
ATOM 717 C CA . ALA A 1 92 ? 12.992 -1.429 -20.483 1.00 90.12 92 ALA A CA 1
ATOM 718 C C . ALA A 1 92 ? 11.580 -1.467 -19.864 1.00 90.12 92 ALA A C 1
ATOM 720 O O . ALA A 1 92 ? 11.010 -2.556 -19.713 1.00 90.12 92 ALA A O 1
ATOM 721 N N . PHE A 1 93 ? 11.011 -0.320 -19.476 1.00 90.69 93 PHE A N 1
ATOM 722 C CA . PHE A 1 93 ? 9.697 -0.271 -18.843 1.00 90.69 93 PHE A CA 1
ATOM 723 C C . PHE A 1 93 ? 8.581 -0.656 -19.836 1.00 90.69 93 PHE A C 1
ATOM 725 O O . PHE A 1 93 ? 8.529 -0.126 -20.950 1.00 90.69 93 PHE A O 1
ATOM 732 N N . PRO A 1 94 ? 7.622 -1.524 -19.455 1.00 90.56 94 PRO A N 1
ATOM 733 C CA . PRO A 1 94 ? 6.523 -1.913 -20.335 1.00 90.56 94 PRO A CA 1
ATOM 734 C C . PRO A 1 94 ? 5.726 -0.724 -20.876 1.00 90.56 94 PRO A C 1
ATOM 736 O O . PRO A 1 94 ? 5.205 0.097 -20.126 1.00 90.56 94 PRO A O 1
ATOM 739 N N . HIS A 1 95 ? 5.544 -0.662 -22.194 1.00 90.00 95 HIS A N 1
ATOM 740 C CA . HIS A 1 95 ? 4.802 0.441 -22.810 1.00 90.00 95 HIS A CA 1
ATOM 741 C C . HIS A 1 95 ? 3.284 0.340 -22.639 1.00 90.00 95 HIS A C 1
ATOM 743 O O . HIS A 1 95 ? 2.598 1.345 -22.813 1.00 90.00 95 HIS A O 1
ATOM 749 N N . HIS A 1 96 ? 2.749 -0.838 -22.313 1.00 90.75 96 HIS A N 1
ATOM 750 C CA . HIS A 1 96 ? 1.311 -1.062 -22.177 1.00 90.75 96 HIS A CA 1
ATOM 751 C C . HIS A 1 96 ? 0.968 -1.771 -20.868 1.00 90.75 96 HIS A C 1
ATOM 753 O O . HIS A 1 96 ? 1.712 -2.611 -20.366 1.00 90.75 96 HIS A O 1
ATOM 759 N N . THR A 1 97 ? -0.200 -1.426 -20.341 1.00 87.62 97 THR A N 1
ATOM 760 C CA . THR A 1 97 ? -0.873 -2.150 -19.255 1.00 87.62 97 THR A CA 1
ATOM 761 C C . THR A 1 97 ? -1.491 -3.451 -19.775 1.00 87.62 97 THR A C 1
ATOM 763 O O . THR A 1 97 ? -1.650 -3.630 -20.984 1.00 87.62 97 THR A O 1
ATOM 766 N N . THR A 1 98 ? -1.926 -4.336 -18.879 1.00 82.44 98 THR A N 1
ATOM 767 C CA . THR A 1 98 ? -2.652 -5.571 -19.228 1.00 82.44 98 THR A CA 1
ATOM 768 C C . THR A 1 98 ? -3.965 -5.304 -19.967 1.00 82.44 98 THR A C 1
ATOM 770 O O . THR A 1 98 ? -4.374 -6.101 -20.805 1.00 82.44 98 THR A O 1
ATOM 773 N N . SER A 1 99 ? -4.586 -4.146 -19.727 1.00 81.69 99 SER A N 1
ATOM 774 C CA . SER A 1 99 ? -5.769 -3.665 -20.454 1.00 81.69 99 SER A CA 1
ATOM 775 C C . SER A 1 99 ? -5.420 -2.939 -21.762 1.00 81.69 99 SER A C 1
ATOM 777 O O . SER A 1 99 ? -6.245 -2.198 -22.294 1.00 81.69 99 SER A O 1
ATOM 779 N N . ASN A 1 100 ? -4.193 -3.104 -22.266 1.00 87.69 100 ASN A N 1
ATOM 780 C CA . ASN A 1 100 ? -3.675 -2.509 -23.500 1.00 87.69 100 ASN A CA 1
ATOM 781 C C . ASN A 1 100 ? -3.718 -0.965 -23.545 1.00 87.69 100 ASN A C 1
ATOM 783 O O . ASN A 1 100 ? -3.787 -0.356 -24.610 1.00 87.69 100 ASN A O 1
ATOM 787 N N . ILE A 1 101 ? -3.671 -0.311 -22.381 1.00 87.88 101 ILE A N 1
ATOM 788 C CA . ILE A 1 101 ? -3.532 1.149 -22.280 1.00 87.88 101 ILE A CA 1
ATOM 789 C C . ILE A 1 101 ? -2.055 1.528 -22.318 1.00 87.88 101 ILE A C 1
ATOM 791 O O . ILE A 1 101 ? -1.263 0.953 -21.570 1.00 87.88 101 ILE A O 1
ATOM 795 N N . LEU A 1 102 ? -1.707 2.517 -23.143 1.00 90.12 102 LEU A N 1
ATOM 796 C CA . LEU A 1 102 ? -0.354 3.054 -23.264 1.00 90.12 102 LEU A CA 1
ATOM 797 C C . LEU A 1 102 ? 0.085 3.722 -21.950 1.00 90.12 102 LEU A C 1
ATOM 799 O O . LEU A 1 102 ? -0.552 4.667 -21.485 1.00 90.12 102 LEU A O 1
ATOM 803 N N . VAL A 1 103 ? 1.196 3.278 -21.370 1.00 88.12 103 VAL A N 1
ATOM 804 C CA . VAL A 1 103 ? 1.700 3.747 -20.068 1.00 88.12 103 VAL A CA 1
ATOM 805 C C . VAL A 1 103 ? 2.013 5.242 -20.072 1.00 88.12 103 VAL A C 1
ATOM 807 O O . VAL A 1 103 ? 1.696 5.939 -19.108 1.00 88.12 103 VAL A O 1
ATOM 810 N N . SER A 1 104 ? 2.552 5.778 -21.169 1.00 85.56 104 SER A N 1
ATOM 811 C CA . SER A 1 104 ? 2.822 7.218 -21.286 1.00 85.56 104 SER A CA 1
ATOM 812 C C . SER A 1 104 ? 1.554 8.079 -21.202 1.00 85.56 104 SER A C 1
ATOM 814 O O . SER A 1 104 ? 1.637 9.238 -20.805 1.00 85.56 104 SER A O 1
ATOM 816 N N . SER A 1 105 ? 0.375 7.511 -21.494 1.00 86.56 105 SER A N 1
ATOM 817 C CA . SER A 1 105 ? -0.922 8.189 -21.331 1.00 86.56 105 SER A CA 1
ATOM 818 C C . SER A 1 105 ? -1.483 8.133 -19.901 1.00 86.56 105 SER A C 1
ATOM 820 O O . SER A 1 105 ? -2.492 8.762 -19.586 1.00 86.56 105 SER A O 1
ATOM 822 N N . LEU A 1 106 ? -0.861 7.371 -18.998 1.00 84.88 106 LEU A N 1
ATOM 823 C CA . LEU A 1 106 ? -1.285 7.322 -17.596 1.00 84.88 106 LEU A CA 1
ATOM 824 C C . LEU A 1 106 ? -0.746 8.529 -16.827 1.00 84.88 106 LEU A C 1
ATOM 826 O O . LEU A 1 106 ? -1.450 9.126 -16.011 1.00 84.88 106 LEU A O 1
ATOM 830 N N . PHE A 1 107 ? 0.493 8.913 -17.117 1.00 80.69 107 PHE A N 1
ATOM 831 C CA . PHE A 1 107 ? 1.269 9.924 -16.402 1.00 80.69 107 PHE A CA 1
ATOM 832 C C . PHE A 1 107 ? 1.038 11.349 -16.939 1.00 80.69 107 PHE A C 1
ATOM 834 O O . PHE A 1 107 ? 1.967 12.056 -17.325 1.00 80.69 107 PHE A O 1
ATOM 841 N N . HIS A 1 108 ? -0.226 11.778 -16.974 1.00 73.44 108 HIS A N 1
ATOM 842 C CA . HIS A 1 108 ? -0.603 13.166 -17.264 1.00 73.44 108 HIS A CA 1
ATOM 843 C C . HIS A 1 108 ? -0.680 14.003 -15.980 1.00 73.44 108 HIS A C 1
ATOM 845 O O . HIS A 1 108 ? -1.029 13.482 -14.922 1.00 73.44 108 HIS A O 1
ATOM 851 N N . ALA A 1 109 ? -0.412 15.312 -16.082 1.00 62.03 109 ALA A N 1
ATOM 852 C CA . ALA A 1 109 ? -0.296 16.227 -14.937 1.00 62.03 109 ALA A CA 1
ATOM 853 C C . ALA A 1 109 ? -1.502 16.193 -13.972 1.00 62.03 109 ALA A C 1
ATOM 855 O O . ALA A 1 109 ? -1.329 16.343 -12.759 1.00 62.03 109 ALA A O 1
ATOM 856 N N . ASP A 1 110 ? -2.702 15.931 -14.493 1.00 77.00 110 ASP A N 1
ATOM 857 C CA . ASP A 1 110 ? -3.950 15.947 -13.722 1.00 77.00 110 ASP A CA 1
ATOM 858 C C . ASP A 1 110 ? -4.216 14.641 -12.959 1.00 77.00 110 ASP A C 1
ATOM 860 O O . ASP A 1 110 ? -5.038 14.608 -12.036 1.00 77.00 110 ASP A O 1
ATOM 864 N N . LYS A 1 111 ? -3.526 13.550 -13.318 1.00 77.00 111 LYS A N 1
ATOM 865 C CA . LYS A 1 111 ? -3.688 12.246 -12.675 1.00 77.00 111 LYS A CA 1
ATOM 866 C C . LYS A 1 111 ? -2.597 12.005 -11.640 1.00 77.00 111 LYS A C 1
ATOM 868 O O . LYS A 1 111 ? -1.444 12.399 -11.776 1.00 77.00 111 LYS A O 1
ATOM 873 N N . LYS A 1 112 ? -3.013 11.360 -10.555 1.00 83.06 112 LYS A N 1
ATOM 874 C CA . LYS A 1 112 ? -2.208 11.100 -9.366 1.00 83.06 112 LYS A CA 1
ATOM 875 C C . LYS A 1 112 ? -2.335 9.631 -9.018 1.00 83.06 112 LYS A C 1
ATOM 877 O O . LYS A 1 112 ? -3.423 9.175 -8.664 1.00 83.06 112 LYS A O 1
ATOM 882 N N . TRP A 1 113 ? -1.226 8.918 -9.122 1.00 82.81 113 TRP A N 1
ATOM 883 C CA . TRP A 1 113 ? -1.163 7.472 -8.979 1.00 82.81 113 TRP A CA 1
ATOM 884 C C . TRP A 1 113 ? -0.497 7.079 -7.669 1.00 82.81 113 TRP A C 1
ATOM 886 O O . TRP A 1 113 ? 0.243 7.845 -7.064 1.00 82.81 113 TRP A O 1
ATOM 896 N N . PHE A 1 114 ? -0.749 5.868 -7.210 1.00 78.62 114 PHE A N 1
ATOM 897 C CA . PHE A 1 114 ? 0.035 5.250 -6.152 1.00 78.62 114 PHE A CA 1
ATOM 898 C C . PHE A 1 114 ? 0.531 3.917 -6.695 1.00 78.62 114 PHE A C 1
ATOM 900 O O . PHE A 1 114 ? -0.160 3.286 -7.482 1.00 78.62 114 PHE A O 1
ATOM 907 N N . ALA A 1 115 ? 1.753 3.515 -6.367 1.00 79.31 115 ALA A N 1
ATOM 908 C CA . ALA A 1 115 ? 2.299 2.249 -6.837 1.00 79.31 115 ALA A CA 1
ATOM 909 C C . ALA A 1 115 ? 2.519 1.282 -5.688 1.00 79.31 115 ALA A C 1
ATOM 911 O O . ALA A 1 115 ? 2.997 1.649 -4.612 1.00 79.31 115 ALA A O 1
ATOM 912 N N . ARG A 1 116 ? 2.160 0.028 -5.941 1.00 82.56 116 ARG A N 1
ATOM 913 C CA . ARG A 1 116 ? 2.421 -1.096 -5.054 1.00 82.56 116 ARG A CA 1
ATOM 914 C C . ARG A 1 116 ? 2.677 -2.337 -5.878 1.00 82.56 116 ARG A C 1
ATOM 916 O O . ARG A 1 116 ? 1.982 -2.548 -6.859 1.00 82.56 116 ARG A O 1
ATOM 923 N N . LEU A 1 117 ? 3.600 -3.162 -5.421 1.00 81.75 117 LEU A N 1
ATOM 924 C CA . LEU A 1 117 ? 3.674 -4.544 -5.855 1.00 81.75 117 LEU A CA 1
ATOM 925 C C . LEU A 1 117 ? 2.499 -5.325 -5.268 1.00 81.75 117 LEU A C 1
ATOM 927 O O . LEU A 1 117 ? 1.897 -4.913 -4.265 1.00 81.75 117 LEU A O 1
ATOM 931 N N . ASP A 1 118 ? 2.207 -6.468 -5.871 1.00 76.56 118 ASP A N 1
ATOM 932 C CA . ASP A 1 118 ? 1.205 -7.407 -5.390 1.00 76.56 118 ASP A CA 1
ATOM 933 C C . ASP A 1 118 ? 1.434 -7.726 -3.902 1.00 76.56 118 ASP A C 1
ATOM 935 O O . ASP A 1 118 ? 0.560 -7.509 -3.062 1.00 76.56 118 ASP A O 1
ATOM 939 N N . ALA A 1 119 ? 2.681 -8.054 -3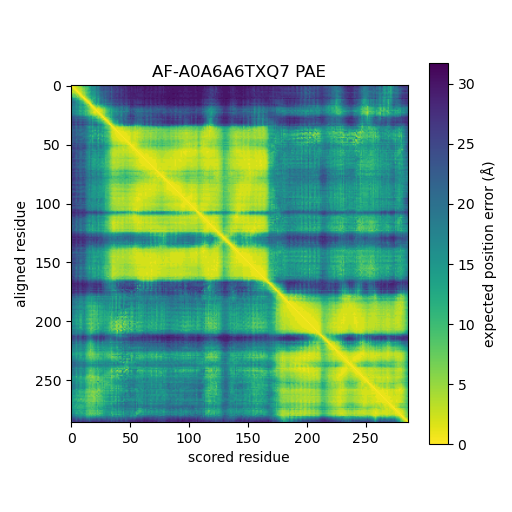.549 1.00 73.44 119 ALA A N 1
ATOM 940 C CA . ALA A 1 119 ? 3.090 -8.391 -2.188 1.00 73.44 119 ALA A CA 1
ATOM 941 C C . ALA A 1 119 ? 3.243 -7.191 -1.227 1.00 73.44 119 ALA A C 1
ATOM 943 O O . ALA A 1 119 ? 3.259 -7.382 -0.008 1.00 73.44 119 ALA A O 1
ATOM 944 N N . CYS A 1 120 ? 3.434 -5.957 -1.719 1.00 74.25 120 CYS A N 1
ATOM 945 C CA . CYS A 1 120 ? 3.672 -4.811 -0.833 1.00 74.25 120 CYS A CA 1
ATOM 946 C C . CYS A 1 120 ? 3.528 -3.429 -1.484 1.00 74.25 120 CYS A C 1
ATOM 948 O O . CYS A 1 120 ? 3.881 -3.204 -2.638 1.00 74.25 120 CYS A O 1
ATOM 950 N N . SER A 1 121 ? 3.150 -2.436 -0.674 1.00 80.56 121 SER A N 1
ATOM 951 C CA . SER A 1 121 ? 3.287 -1.015 -1.021 1.00 80.56 121 SER A CA 1
ATOM 952 C C . SER A 1 121 ? 4.724 -0.493 -0.932 1.00 80.56 121 SER A C 1
ATOM 954 O O . SER A 1 121 ? 5.464 -0.858 -0.018 1.00 80.56 121 SER A O 1
ATOM 956 N N . LEU A 1 122 ? 5.061 0.460 -1.809 1.00 82.69 122 LEU A N 1
ATOM 957 C CA . LEU A 1 122 ? 6.375 1.120 -1.896 1.00 82.69 122 LEU A CA 1
ATOM 958 C C . LEU A 1 122 ? 6.515 2.329 -0.948 1.00 82.69 122 LEU A C 1
ATOM 960 O O . LEU A 1 122 ? 7.255 3.270 -1.213 1.00 82.69 122 LEU A O 1
ATOM 964 N N . LYS A 1 123 ? 5.744 2.358 0.145 1.00 78.38 123 LYS A N 1
ATOM 965 C CA . LYS A 1 123 ? 5.611 3.543 1.014 1.00 78.38 123 LYS A CA 1
ATOM 966 C C . LYS A 1 123 ? 6.878 3.903 1.801 1.00 78.38 123 LYS A C 1
ATOM 968 O O . LYS A 1 123 ? 6.945 4.992 2.353 1.00 78.38 123 LYS A O 1
ATOM 973 N N . ASP A 1 124 ? 7.825 2.973 1.890 1.00 77.94 124 ASP A N 1
ATOM 974 C CA . ASP A 1 124 ? 9.140 3.138 2.514 1.00 77.94 124 ASP A CA 1
ATOM 975 C C . ASP A 1 124 ? 10.192 3.711 1.554 1.00 77.94 124 ASP A C 1
ATOM 977 O O . ASP A 1 124 ? 11.300 4.001 1.997 1.00 77.94 124 ASP A O 1
ATOM 981 N N . ALA A 1 125 ? 9.855 3.876 0.268 1.00 80.81 125 ALA A N 1
ATOM 982 C CA . ALA A 1 125 ? 10.678 4.634 -0.662 1.00 80.81 125 ALA A CA 1
ATOM 983 C C . ALA A 1 125 ? 10.880 6.058 -0.134 1.00 80.81 125 ALA A C 1
ATOM 985 O O . ALA A 1 125 ? 9.943 6.697 0.355 1.00 80.81 125 ALA A O 1
ATOM 986 N N . GLN A 1 126 ? 12.100 6.556 -0.257 1.00 68.50 126 GLN A N 1
ATOM 987 C CA . GLN A 1 126 ? 12.390 7.979 -0.138 1.00 68.50 126 GLN A CA 1
ATOM 988 C C . GLN A 1 126 ? 12.474 8.538 -1.563 1.00 68.50 126 GLN A C 1
ATOM 990 O O . GLN A 1 126 ? 12.735 7.781 -2.497 1.00 68.50 126 GLN A O 1
ATOM 995 N N . TYR A 1 127 ? 12.110 9.803 -1.759 1.00 64.56 127 TYR A N 1
ATOM 996 C CA . TYR A 1 127 ? 12.365 10.529 -3.000 1.00 64.56 127 TYR A CA 1
ATOM 997 C C . TYR A 1 127 ? 12.686 11.977 -2.664 1.00 64.56 127 TYR A C 1
ATOM 999 O O . TYR A 1 127 ? 11.809 12.797 -2.402 1.00 64.56 127 TYR A O 1
ATOM 1007 N N . THR A 1 128 ? 13.961 12.318 -2.703 1.00 58.09 128 THR A N 1
ATOM 1008 C CA . THR A 1 128 ? 14.399 13.706 -2.676 1.00 58.09 128 THR A CA 1
ATOM 1009 C C . THR A 1 128 ? 14.384 14.216 -4.107 1.00 58.09 128 THR A C 1
ATOM 1011 O O . THR A 1 128 ? 15.195 13.801 -4.938 1.00 58.09 128 THR A O 1
ATOM 1014 N N . ASN A 1 129 ? 13.446 15.104 -4.436 1.00 55.72 129 ASN A N 1
ATOM 1015 C CA . ASN A 1 129 ? 13.413 15.656 -5.784 1.00 55.72 129 ASN A CA 1
ATOM 1016 C C . ASN A 1 129 ? 14.598 16.610 -6.035 1.00 55.72 129 ASN A C 1
ATOM 1018 O O . ASN A 1 129 ? 15.279 17.060 -5.113 1.00 55.72 129 ASN A O 1
ATOM 1022 N N . LEU A 1 130 ? 14.825 16.965 -7.303 1.00 49.09 130 LEU A N 1
ATOM 1023 C CA . LEU A 1 130 ? 15.914 17.868 -7.711 1.00 49.09 130 LEU A CA 1
ATOM 1024 C C . LEU A 1 130 ? 15.830 19.269 -7.071 1.00 49.09 130 LEU A C 1
ATOM 1026 O O . LEU A 1 130 ? 16.837 19.968 -7.010 1.00 49.09 130 LEU A O 1
ATOM 1030 N N . SER A 1 131 ? 14.652 19.676 -6.585 1.00 52.16 131 SER A N 1
ATOM 1031 C CA . SER A 1 131 ? 14.443 20.933 -5.852 1.00 52.16 131 SER A CA 1
ATOM 1032 C C . SER A 1 131 ? 14.655 20.820 -4.336 1.00 52.16 131 SER A C 1
ATOM 1034 O O . SER A 1 131 ? 14.436 21.796 -3.624 1.00 52.16 131 SER A O 1
ATOM 1036 N N . GLY A 1 132 ? 15.072 19.655 -3.831 1.00 52.06 132 GLY A N 1
ATOM 1037 C CA . GLY A 1 132 ? 15.327 19.422 -2.410 1.00 52.06 132 GLY A CA 1
ATOM 1038 C C . GLY A 1 132 ? 14.071 19.291 -1.546 1.00 52.06 132 GLY A C 1
ATOM 1039 O O . GLY A 1 132 ? 14.188 19.294 -0.325 1.00 52.06 132 GLY A O 1
ATOM 1040 N N . SER A 1 133 ? 12.875 19.178 -2.137 1.00 53.84 133 SER A N 1
ATOM 1041 C CA . SER A 1 133 ? 11.682 18.829 -1.367 1.00 53.84 133 SER A CA 1
ATOM 1042 C C . SER A 1 133 ? 11.604 17.313 -1.225 1.00 53.84 133 SER A C 1
ATOM 1044 O O . SER A 1 133 ? 11.584 16.591 -2.227 1.00 53.84 133 SER A O 1
ATOM 1046 N N . GLU A 1 134 ? 11.549 16.854 0.018 1.00 55.34 134 GLU A N 1
ATOM 1047 C CA . GLU A 1 134 ? 11.345 15.451 0.356 1.00 55.34 134 GLU A CA 1
ATOM 1048 C C . GLU A 1 134 ? 9.919 15.039 -0.020 1.00 55.34 134 GLU A C 1
ATOM 1050 O O . GLU A 1 134 ? 8.939 15.563 0.510 1.00 55.34 134 GLU A O 1
ATOM 1055 N N . ASP A 1 135 ? 9.806 14.102 -0.954 1.00 60.22 135 ASP A N 1
ATOM 1056 C CA . ASP A 1 135 ? 8.571 13.402 -1.257 1.00 60.22 135 ASP A CA 1
ATOM 1057 C C . ASP A 1 135 ? 8.699 11.986 -0.693 1.00 60.22 135 ASP A C 1
ATOM 1059 O O . ASP A 1 135 ? 9.578 11.205 -1.057 1.00 60.22 135 ASP A O 1
ATOM 1063 N N . HIS A 1 136 ? 7.847 11.638 0.261 1.00 62.44 136 HIS A N 1
ATOM 1064 C CA . HIS A 1 136 ? 7.882 10.303 0.849 1.00 62.44 136 HIS A CA 1
ATOM 1065 C C . HIS A 1 136 ? 7.201 9.300 -0.094 1.00 62.44 136 HIS A C 1
ATOM 1067 O O . HIS A 1 136 ? 6.305 9.665 -0.853 1.00 62.44 136 HIS A O 1
ATOM 1073 N N . GLY A 1 137 ? 7.531 8.007 -0.013 1.00 58.53 137 GLY A N 1
ATOM 1074 C CA . GLY A 1 137 ? 6.958 6.950 -0.864 1.00 58.53 137 GLY A CA 1
ATOM 1075 C C . GLY A 1 137 ? 5.423 6.852 -0.843 1.00 58.53 137 GLY A C 1
ATOM 1076 O O . GLY A 1 137 ? 4.822 6.217 -1.712 1.00 58.53 137 GLY A O 1
ATOM 1077 N N . ALA A 1 138 ? 4.773 7.511 0.122 1.00 64.00 138 ALA A N 1
ATOM 1078 C CA . ALA A 1 138 ? 3.324 7.677 0.228 1.00 64.00 138 ALA A CA 1
ATOM 1079 C C . ALA A 1 138 ? 2.722 8.774 -0.678 1.00 64.00 138 ALA A C 1
ATOM 1081 O O . ALA A 1 138 ? 1.498 8.858 -0.800 1.00 64.00 138 ALA A O 1
ATOM 1082 N N . ALA A 1 139 ? 3.535 9.624 -1.298 1.00 74.00 139 ALA A N 1
ATOM 1083 C CA . ALA A 1 139 ? 3.059 10.721 -2.125 1.00 74.00 139 ALA A CA 1
ATOM 1084 C C . ALA A 1 139 ? 2.436 10.242 -3.444 1.00 74.00 139 ALA A C 1
ATOM 1086 O O . ALA A 1 139 ? 2.620 9.092 -3.838 1.00 74.00 139 ALA A O 1
ATOM 1087 N N . PRO A 1 140 ? 1.706 11.072 -4.193 1.00 80.75 140 PRO A N 1
ATOM 1088 C CA . PRO A 1 140 ? 1.187 10.655 -5.490 1.00 80.75 140 PRO A CA 1
ATOM 1089 C C . PRO A 1 140 ? 2.251 10.672 -6.598 1.00 80.75 140 PRO A C 1
ATOM 1091 O O . PRO A 1 140 ? 2.983 11.641 -6.743 1.00 80.75 140 PRO A O 1
ATOM 1094 N N . LEU A 1 141 ? 2.295 9.613 -7.402 1.00 83.69 141 LEU A N 1
ATOM 1095 C CA . LEU A 1 141 ? 3.076 9.504 -8.631 1.00 83.69 141 LEU A CA 1
ATOM 1096 C C . LEU A 1 141 ? 2.386 10.245 -9.775 1.00 83.69 141 LEU A C 1
ATOM 1098 O O . LEU A 1 141 ? 1.180 10.104 -9.985 1.00 83.69 141 LEU A O 1
ATOM 1102 N N . GLN A 1 142 ? 3.170 10.986 -10.539 1.00 84.25 142 GLN A N 1
ATOM 1103 C CA . GLN A 1 142 ? 2.736 11.735 -11.714 1.00 84.25 142 GLN A CA 1
ATOM 1104 C C . GLN A 1 142 ? 3.611 11.450 -12.934 1.00 84.25 142 GLN A C 1
ATOM 1106 O O . GLN A 1 142 ? 3.170 11.723 -14.044 1.00 84.25 142 GLN A O 1
ATOM 1111 N N . THR A 1 143 ? 4.805 10.874 -12.756 1.00 86.25 143 THR A N 1
ATOM 1112 C CA . THR A 1 143 ? 5.703 10.498 -13.856 1.00 86.25 143 THR A CA 1
ATOM 1113 C C . THR A 1 143 ? 6.203 9.063 -13.725 1.00 86.25 143 THR A C 1
ATOM 1115 O O . THR A 1 143 ? 6.261 8.505 -12.626 1.00 86.25 143 THR A O 1
ATOM 1118 N N . LEU A 1 144 ? 6.616 8.481 -14.854 1.00 86.88 144 LEU A N 1
ATOM 1119 C CA . LEU A 1 144 ? 7.258 7.167 -14.882 1.00 86.88 144 LEU A CA 1
ATOM 1120 C C . LEU A 1 144 ? 8.590 7.167 -14.119 1.00 86.88 144 LEU A C 1
ATOM 1122 O O . LEU A 1 144 ? 8.866 6.255 -13.354 1.00 86.88 144 LEU A O 1
ATOM 1126 N N . GLN A 1 145 ? 9.364 8.246 -14.225 1.00 86.56 145 GLN A N 1
ATOM 1127 C CA . GLN A 1 145 ? 10.618 8.394 -13.487 1.00 86.56 145 GLN A CA 1
ATOM 1128 C C . GLN A 1 145 ? 10.412 8.341 -11.963 1.00 86.56 145 GLN A C 1
ATOM 1130 O O . GLN A 1 145 ? 11.226 7.768 -11.244 1.00 86.56 145 GLN A O 1
ATOM 1135 N N . GLN A 1 146 ? 9.312 8.910 -11.455 1.00 85.00 146 GLN A N 1
ATOM 1136 C CA . GLN A 1 146 ? 8.967 8.784 -10.038 1.00 85.00 146 GLN A CA 1
ATOM 1137 C C . GLN A 1 146 ? 8.602 7.338 -9.669 1.00 85.00 146 GLN A C 1
ATOM 1139 O O . GLN A 1 146 ? 8.871 6.916 -8.546 1.00 85.00 146 GLN A O 1
ATOM 1144 N N . LEU A 1 147 ? 7.989 6.578 -10.584 1.00 87.25 147 LEU A N 1
ATOM 1145 C CA . LEU A 1 147 ? 7.690 5.162 -10.367 1.00 87.25 147 LEU A CA 1
ATOM 1146 C C . LEU A 1 147 ? 8.979 4.332 -10.292 1.00 87.25 147 LEU A C 1
ATOM 1148 O O . LEU A 1 147 ? 9.154 3.609 -9.312 1.00 87.25 147 LEU A O 1
ATOM 1152 N N . ASP A 1 148 ? 9.886 4.481 -11.261 1.00 88.38 148 ASP A N 1
ATOM 1153 C CA . ASP A 1 148 ? 11.185 3.789 -11.271 1.00 88.38 148 ASP A CA 1
ATOM 1154 C C . ASP A 1 148 ? 11.996 4.113 -10.016 1.00 88.38 148 ASP A C 1
ATOM 1156 O O . ASP A 1 148 ? 12.548 3.225 -9.360 1.00 88.38 148 ASP A O 1
ATOM 1160 N N . HIS A 1 149 ? 12.008 5.386 -9.617 1.00 87.00 149 HIS A N 1
ATOM 1161 C CA . HIS A 1 149 ? 12.661 5.795 -8.381 1.00 87.00 149 HIS A CA 1
ATOM 1162 C C . HIS A 1 149 ? 12.065 5.087 -7.163 1.00 87.00 149 HIS A C 1
ATOM 1164 O O . HIS A 1 149 ? 12.798 4.467 -6.401 1.00 87.00 149 HIS A O 1
ATOM 1170 N N . ARG A 1 150 ? 10.737 5.042 -7.017 1.00 86.81 150 ARG A N 1
ATOM 1171 C CA . ARG A 1 150 ? 10.126 4.337 -5.878 1.00 86.81 150 ARG A CA 1
ATOM 1172 C C . ARG A 1 150 ? 10.348 2.834 -5.889 1.00 86.81 150 ARG A C 1
ATOM 1174 O O . ARG A 1 150 ? 10.450 2.232 -4.821 1.00 86.81 150 ARG A O 1
ATOM 1181 N N . LEU A 1 151 ? 10.380 2.218 -7.067 1.00 87.75 151 LEU A N 1
ATOM 1182 C CA . LEU A 1 151 ? 10.669 0.793 -7.198 1.00 87.75 151 LEU A CA 1
ATOM 1183 C C . LEU A 1 151 ? 12.110 0.484 -6.766 1.00 87.75 151 LEU A C 1
ATOM 1185 O O . LEU A 1 151 ? 12.329 -0.517 -6.086 1.00 87.75 151 LEU A O 1
ATOM 1189 N N . THR A 1 152 ? 13.061 1.365 -7.087 1.00 88.25 152 THR A N 1
ATOM 1190 C CA . THR A 1 152 ? 14.482 1.196 -6.734 1.00 88.25 152 THR A CA 1
ATOM 1191 C C . THR A 1 152 ? 14.818 1.601 -5.295 1.00 88.25 152 THR A C 1
ATOM 1193 O O . THR A 1 152 ? 15.640 0.954 -4.650 1.00 88.25 152 THR A O 1
ATOM 1196 N N . SER A 1 153 ? 14.187 2.640 -4.745 1.00 86.81 153 SER A N 1
ATOM 1197 C CA . SER A 1 153 ? 14.495 3.147 -3.399 1.00 86.81 153 SER A CA 1
ATOM 1198 C C . SER A 1 153 ? 13.68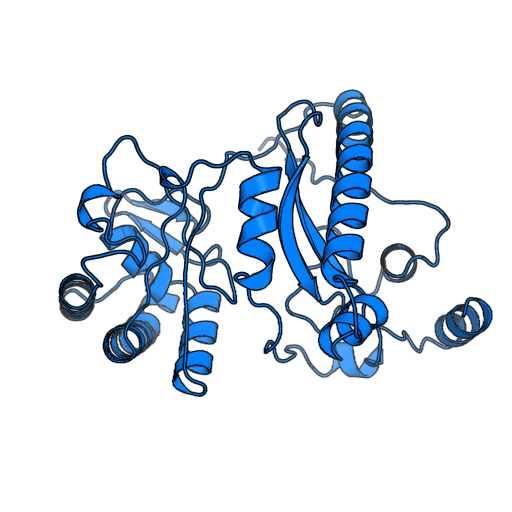9 2.470 -2.281 1.00 86.81 153 SER A C 1
ATOM 1200 O O . SER A 1 153 ? 14.026 2.604 -1.103 1.00 86.81 153 SER A O 1
ATOM 1202 N N . SER A 1 154 ? 12.649 1.692 -2.610 1.00 86.94 154 SER A N 1
ATOM 1203 C CA . SER A 1 154 ? 11.886 0.909 -1.628 1.00 86.94 154 SER A CA 1
ATOM 1204 C C . 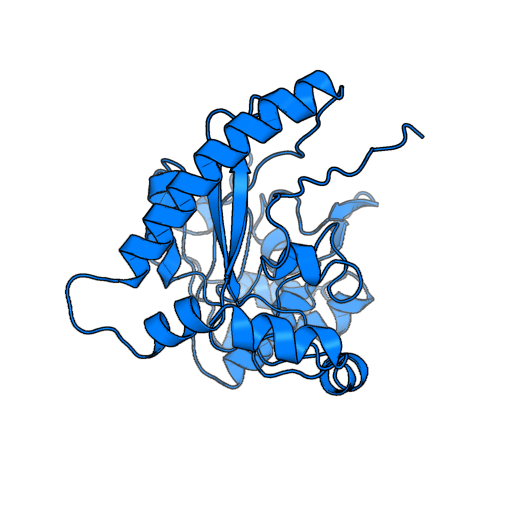SER A 1 154 ? 12.620 -0.379 -1.243 1.00 86.94 154 SER A C 1
ATOM 1206 O O . SER A 1 154 ? 12.854 -1.267 -2.072 1.00 86.94 154 SER A O 1
ATOM 1208 N N . ARG A 1 155 ? 12.904 -0.545 0.056 1.00 81.38 155 ARG A N 1
ATOM 1209 C CA . ARG A 1 155 ? 13.442 -1.802 0.606 1.00 81.38 155 ARG A CA 1
ATOM 1210 C C . ARG A 1 155 ? 12.408 -2.916 0.531 1.00 81.38 155 ARG A C 1
ATOM 1212 O O . ARG A 1 155 ? 12.762 -4.053 0.214 1.00 81.38 155 ARG A O 1
ATOM 1219 N N . ARG A 1 156 ? 11.136 -2.601 0.805 1.00 80.81 156 ARG A N 1
ATOM 1220 C CA . ARG A 1 156 ? 10.017 -3.551 0.683 1.00 80.81 156 ARG A CA 1
ATOM 1221 C C . ARG A 1 156 ? 9.856 -4.017 -0.760 1.00 80.81 156 ARG A C 1
ATOM 1223 O O . ARG A 1 156 ? 9.795 -5.222 -0.989 1.00 80.81 156 ARG A O 1
ATOM 1230 N N . GLY A 1 157 ? 9.871 -3.078 -1.706 1.00 85.19 157 GLY A N 1
ATOM 1231 C CA . GLY A 1 157 ? 9.802 -3.341 -3.140 1.00 85.19 157 GLY A CA 1
ATOM 1232 C C . GLY A 1 157 ? 10.947 -4.227 -3.616 1.00 85.19 157 GLY A C 1
ATOM 1233 O O . GLY A 1 157 ? 10.708 -5.301 -4.158 1.00 85.19 157 GLY A O 1
ATOM 1234 N N . SER A 1 158 ? 12.186 -3.842 -3.308 1.00 84.88 158 SER A N 1
ATOM 1235 C CA . SER A 1 158 ? 13.379 -4.613 -3.682 1.00 84.88 158 SER A CA 1
ATOM 1236 C C . SER A 1 158 ? 13.374 -6.021 -3.076 1.00 84.88 158 SER A C 1
ATOM 1238 O O . SER A 1 158 ? 13.670 -6.993 -3.762 1.00 84.88 158 SER A O 1
ATOM 1240 N N . SER A 1 159 ? 12.966 -6.165 -1.811 1.00 80.56 159 SER A N 1
ATOM 1241 C CA . SER A 1 159 ? 12.861 -7.483 -1.165 1.00 80.56 159 SER A CA 1
ATOM 1242 C C . SER A 1 159 ? 11.784 -8.363 -1.804 1.00 80.56 159 SER A C 1
ATOM 1244 O O . SER A 1 159 ? 11.964 -9.573 -1.911 1.00 80.56 159 SER A O 1
ATOM 1246 N N . ALA A 1 160 ? 10.655 -7.778 -2.212 1.00 80.00 160 ALA A N 1
ATOM 1247 C CA . ALA A 1 160 ? 9.598 -8.502 -2.910 1.00 80.00 160 ALA A CA 1
ATOM 1248 C C . ALA A 1 160 ? 10.044 -8.928 -4.317 1.00 80.00 160 ALA A C 1
ATOM 1250 O O . ALA A 1 160 ? 9.869 -10.088 -4.670 1.00 80.00 160 ALA A O 1
ATOM 1251 N N . ILE A 1 161 ? 10.687 -8.038 -5.080 1.00 83.00 161 ILE A N 1
ATOM 1252 C CA . ILE A 1 161 ? 11.206 -8.347 -6.420 1.00 83.00 161 ILE A CA 1
ATOM 1253 C C . ILE A 1 161 ? 12.293 -9.425 -6.357 1.00 83.00 161 ILE A C 1
ATOM 1255 O O . ILE A 1 161 ? 12.258 -10.353 -7.155 1.00 83.00 161 ILE A O 1
ATOM 1259 N N . ALA A 1 162 ? 13.222 -9.355 -5.397 1.00 82.19 162 ALA A N 1
ATOM 1260 C CA . ALA A 1 162 ? 14.257 -10.377 -5.222 1.00 82.19 162 ALA A CA 1
ATOM 1261 C C . ALA A 1 162 ? 13.649 -11.770 -5.003 1.00 82.19 162 ALA A C 1
ATOM 1263 O O . ALA A 1 162 ? 14.002 -12.715 -5.702 1.00 82.19 162 ALA A O 1
ATOM 1264 N N . ARG A 1 163 ? 12.652 -11.871 -4.116 1.00 74.44 163 ARG A N 1
ATOM 1265 C CA . ARG A 1 163 ? 11.919 -13.123 -3.869 1.00 74.44 163 ARG A CA 1
ATOM 1266 C C . ARG A 1 163 ? 11.136 -13.602 -5.095 1.00 74.44 163 ARG A C 1
ATOM 1268 O O . ARG A 1 163 ? 11.037 -14.802 -5.308 1.00 74.44 163 ARG A O 1
ATOM 1275 N N . LEU A 1 164 ? 10.596 -12.686 -5.901 1.00 70.94 164 LEU A N 1
ATOM 1276 C CA . LEU A 1 164 ? 9.885 -13.013 -7.145 1.00 70.94 164 LEU A CA 1
ATOM 1277 C C . LEU A 1 164 ? 10.824 -13.438 -8.283 1.00 70.94 164 LEU A C 1
ATOM 1279 O O . LEU A 1 164 ? 10.455 -14.228 -9.144 1.00 70.94 164 LEU A O 1
ATOM 1283 N N . LEU A 1 165 ? 12.055 -12.933 -8.331 1.00 72.62 165 LEU A N 1
ATOM 1284 C CA . LEU A 1 165 ? 13.046 -13.460 -9.272 1.00 72.62 165 LEU A CA 1
ATOM 1285 C C . LEU A 1 165 ? 13.523 -14.857 -8.857 1.00 72.62 165 LEU A C 1
ATOM 1287 O O . LEU A 1 165 ? 13.875 -15.660 -9.717 1.00 72.62 165 LEU A O 1
ATOM 1291 N N . GLU A 1 166 ? 13.472 -15.166 -7.560 1.00 71.94 166 GLU A N 1
ATOM 1292 C CA . GLU A 1 166 ? 13.668 -16.517 -7.027 1.00 71.94 166 GLU A CA 1
ATOM 1293 C C . GLU A 1 166 ? 12.430 -17.424 -7.227 1.00 71.94 166 GLU A C 1
ATOM 1295 O O . GLU A 1 166 ? 12.571 -18.646 -7.279 1.00 71.94 166 GLU A O 1
ATOM 1300 N N . GLN A 1 167 ? 11.226 -16.855 -7.379 1.00 54.72 167 GLN A N 1
ATOM 1301 C CA . GLN A 1 167 ? 9.948 -17.553 -7.596 1.00 54.72 167 GLN A CA 1
ATOM 1302 C C . GLN A 1 167 ? 9.063 -16.777 -8.586 1.00 54.72 167 GLN A C 1
ATOM 1304 O O . GLN A 1 167 ? 8.458 -15.777 -8.214 1.00 54.72 167 GLN A O 1
ATOM 1309 N N . GLN A 1 168 ? 8.983 -17.232 -9.841 1.00 39.31 168 GLN A N 1
ATOM 1310 C CA . GLN A 1 168 ? 8.349 -16.484 -10.936 1.00 39.31 168 GLN A CA 1
ATOM 1311 C C . GLN A 1 168 ? 6.912 -15.996 -10.626 1.00 39.31 168 GLN A C 1
ATOM 1313 O O . GLN A 1 168 ? 6.019 -16.812 -10.406 1.00 39.31 168 GLN A O 1
ATOM 1318 N N . ASP A 1 169 ? 6.727 -14.670 -10.769 1.00 35.81 169 ASP A N 1
ATOM 1319 C CA . ASP A 1 169 ? 5.593 -13.942 -11.396 1.00 35.81 169 ASP A CA 1
ATOM 1320 C C . ASP A 1 169 ? 4.758 -12.939 -10.520 1.00 35.81 169 ASP A C 1
ATOM 1322 O O . ASP A 1 169 ? 4.241 -13.295 -9.463 1.00 35.81 169 ASP A O 1
ATOM 1326 N N . ARG A 1 170 ? 4.572 -11.709 -11.074 1.00 48.78 170 ARG A N 1
ATOM 1327 C CA . ARG A 1 170 ? 3.386 -10.776 -11.069 1.00 48.78 170 ARG A CA 1
ATOM 1328 C C . ARG A 1 170 ? 3.201 -9.488 -10.186 1.00 48.78 170 ARG A C 1
ATOM 1330 O O . ARG A 1 170 ? 3.352 -9.483 -8.970 1.00 48.78 170 ARG A O 1
ATOM 1337 N N . ASP A 1 171 ? 2.807 -8.415 -10.918 1.00 44.44 171 ASP A N 1
ATOM 1338 C CA . ASP A 1 171 ? 1.684 -7.415 -10.879 1.00 44.44 171 ASP A CA 1
ATOM 1339 C C . ASP A 1 171 ? 1.534 -6.241 -9.862 1.00 44.44 171 ASP A C 1
ATOM 1341 O O . ASP A 1 171 ? 1.919 -6.324 -8.700 1.00 44.44 171 ASP A O 1
ATOM 1345 N N . ILE A 1 172 ? 0.982 -5.087 -10.328 1.00 41.50 172 ILE A N 1
ATOM 1346 C CA . ILE A 1 172 ? 0.957 -3.751 -9.649 1.00 41.50 172 ILE A CA 1
ATOM 1347 C C . ILE A 1 172 ? -0.298 -2.892 -9.989 1.00 41.50 172 ILE A C 1
ATOM 1349 O O . ILE A 1 172 ? -0.596 -2.756 -11.165 1.00 41.50 172 ILE A O 1
ATOM 1353 N N . GLN A 1 173 ? -0.915 -2.210 -8.989 1.00 43.56 173 GLN A N 1
ATOM 1354 C CA . GLN A 1 173 ? -1.326 -0.761 -8.931 1.00 43.56 173 GLN A CA 1
ATOM 1355 C C . GLN A 1 173 ? -2.773 -0.355 -8.492 1.00 43.56 173 GLN A C 1
ATOM 1357 O O . GLN A 1 173 ? -3.759 -0.923 -8.939 1.00 43.56 173 GLN A O 1
ATOM 1362 N N . TYR A 1 174 ? -2.885 0.715 -7.660 1.00 36.16 174 TYR A N 1
ATOM 1363 C CA . TYR A 1 174 ? -4.115 1.453 -7.247 1.00 36.16 174 TYR A CA 1
ATOM 1364 C C . TYR A 1 174 ? -3.844 2.918 -6.826 1.00 36.16 174 TYR A C 1
ATOM 1366 O O . TYR A 1 174 ? -2.713 3.270 -6.545 1.00 36.16 174 TYR A O 1
ATOM 1374 N N . ARG A 1 175 ? -4.881 3.766 -6.676 1.00 35.41 175 ARG A N 1
ATOM 1375 C CA . ARG A 1 175 ? -4.830 5.202 -6.278 1.00 35.41 175 ARG A CA 1
ATOM 1376 C C . ARG A 1 175 ? -4.996 5.456 -4.757 1.00 35.41 175 ARG A C 1
ATOM 1378 O O . ARG A 1 175 ? -5.844 4.820 -4.125 1.00 35.41 175 ARG A O 1
ATOM 1385 N N . TRP A 1 176 ? -4.272 6.429 -4.172 1.00 48.59 176 TRP A N 1
ATOM 1386 C CA . TRP A 1 176 ? -4.371 6.825 -2.742 1.00 48.59 176 TRP A CA 1
ATOM 1387 C C . TRP A 1 176 ? -4.815 8.289 -2.506 1.00 48.59 176 TRP A C 1
ATOM 1389 O O . TRP A 1 176 ? -4.784 9.125 -3.408 1.00 48.59 176 TRP A O 1
ATOM 1399 N N . HIS A 1 177 ? -5.246 8.576 -1.274 1.00 53.09 177 HIS A N 1
ATOM 1400 C CA . HIS A 1 177 ? -5.897 9.800 -0.773 1.00 53.09 177 HIS A CA 1
ATOM 1401 C C . HIS A 1 177 ? -5.165 10.436 0.421 1.00 53.09 177 HIS A C 1
ATOM 1403 O O . HIS A 1 177 ? -4.369 9.799 1.103 1.00 53.09 177 HIS A O 1
ATOM 1409 N N . LYS A 1 178 ? -5.470 11.723 0.631 1.00 54.03 178 LYS A N 1
ATOM 1410 C CA . LYS A 1 178 ? -4.877 12.666 1.595 1.00 54.03 178 LYS A CA 1
ATOM 1411 C C . LYS A 1 178 ? -4.903 12.170 3.058 1.00 54.03 178 LYS A C 1
ATOM 1413 O O . LYS A 1 178 ? -5.750 11.342 3.387 1.00 54.03 178 LYS A O 1
ATOM 1418 N N . PRO A 1 179 ? -4.033 12.711 3.936 1.00 60.44 179 PRO A N 1
ATOM 1419 C CA . PRO A 1 179 ? -4.034 12.365 5.355 1.00 60.44 179 PRO A CA 1
ATOM 1420 C C . PRO A 1 179 ? -5.393 12.637 6.019 1.00 60.44 179 PRO A C 1
ATOM 1422 O O . PRO A 1 179 ? -6.103 13.579 5.649 1.00 60.44 179 PRO A O 1
ATOM 1425 N N . PHE A 1 180 ? -5.733 11.799 6.998 1.00 65.94 180 PHE A N 1
ATOM 1426 C CA . PHE A 1 180 ? -6.986 11.837 7.745 1.00 65.94 180 PHE A CA 1
ATOM 1427 C C . PHE A 1 180 ? -6.768 12.533 9.091 1.00 65.94 180 PHE A C 1
ATOM 1429 O O . PHE A 1 180 ? -6.009 12.038 9.922 1.00 65.94 180 PHE A O 1
ATOM 1436 N N . TYR A 1 181 ? -7.396 13.693 9.285 1.00 73.94 181 TYR A N 1
ATOM 1437 C CA . TYR A 1 181 ? -7.243 14.509 10.489 1.00 73.94 181 TYR A CA 1
ATOM 1438 C C . TYR A 1 181 ? -8.576 14.619 11.217 1.00 73.94 181 TYR A C 1
ATOM 1440 O O . TYR A 1 181 ? -9.568 15.001 10.602 1.00 73.94 181 TYR A O 1
ATOM 1448 N N . LEU A 1 182 ? -8.552 14.341 12.519 1.00 77.19 182 LEU A N 1
ATOM 1449 C CA . LEU A 1 182 ? -9.652 14.577 13.451 1.00 77.19 182 LEU A CA 1
ATOM 1450 C C . LEU A 1 182 ? -9.195 15.615 14.476 1.00 77.19 182 LEU A C 1
ATOM 1452 O O . LEU A 1 182 ? -8.024 15.645 14.860 1.00 77.19 182 LEU A O 1
ATOM 1456 N N . THR A 1 183 ? -10.100 16.497 14.879 1.00 79.81 183 THR A N 1
ATOM 1457 C CA . THR A 1 183 ? -9.776 17.734 15.600 1.00 79.81 183 THR A CA 1
ATOM 1458 C C . THR A 1 183 ? -10.300 17.778 17.032 1.00 79.81 183 THR A C 1
ATOM 1460 O O . THR A 1 183 ? -9.858 18.631 17.802 1.00 79.81 183 THR A O 1
ATOM 1463 N N . SER A 1 184 ? -11.199 16.867 17.419 1.00 81.94 184 SER A N 1
ATOM 1464 C CA . SER A 1 184 ? -11.759 16.802 18.775 1.00 81.94 184 SER A CA 1
ATOM 1465 C C . SER A 1 184 ? -12.133 15.380 19.203 1.00 81.94 184 SER A C 1
ATOM 1467 O O . SER A 1 184 ? -12.363 14.515 18.363 1.00 81.94 184 SER A O 1
ATOM 1469 N N . GLU A 1 185 ? -12.244 15.140 20.514 1.00 82.94 185 GLU A N 1
ATOM 1470 C CA . GLU A 1 185 ? -12.694 13.851 21.072 1.00 82.94 185 GLU A CA 1
ATOM 1471 C C . GLU A 1 185 ? -14.115 13.475 20.634 1.00 82.94 185 GLU A C 1
ATOM 1473 O O . GLU A 1 185 ? -14.383 12.312 20.344 1.00 82.94 185 GLU A O 1
ATOM 1478 N N . ALA A 1 186 ? -15.015 14.458 20.532 1.00 86.00 186 ALA A N 1
ATOM 1479 C CA . ALA A 1 186 ? -16.375 14.235 20.047 1.00 86.00 186 ALA A CA 1
ATOM 1480 C C . ALA A 1 186 ? -16.379 13.772 18.582 1.00 86.00 186 ALA A C 1
ATOM 1482 O O . ALA A 1 186 ? -17.061 12.808 18.240 1.00 86.00 186 ALA A O 1
ATOM 1483 N N . GLU A 1 187 ? -15.560 14.407 17.738 1.00 83.94 187 GLU A N 1
ATOM 1484 C CA . GLU A 1 187 ? -15.380 14.006 16.340 1.00 83.94 187 GLU A CA 1
ATOM 1485 C C . GLU A 1 187 ? -14.745 12.611 16.241 1.00 83.94 187 GLU A C 1
ATOM 1487 O O . GLU A 1 187 ? -15.186 11.793 15.440 1.00 83.94 187 GLU A O 1
ATOM 1492 N N . ILE A 1 188 ? -13.767 12.297 17.100 1.00 83.12 188 ILE A N 1
ATOM 1493 C CA . ILE A 1 188 ? -13.164 10.960 17.190 1.00 83.12 188 ILE A CA 1
ATOM 1494 C C . ILE A 1 188 ? -14.211 9.898 17.531 1.00 83.12 188 ILE A C 1
ATOM 1496 O O . ILE A 1 188 ? -14.238 8.854 16.882 1.00 83.12 188 ILE A O 1
ATOM 1500 N N . ALA A 1 189 ? -15.076 10.152 18.514 1.00 84.88 189 ALA A N 1
ATOM 1501 C CA . ALA A 1 189 ? -16.115 9.208 18.913 1.00 84.88 189 ALA A CA 1
ATOM 1502 C C . ALA A 1 189 ? -17.158 8.998 17.802 1.00 84.88 189 ALA A C 1
ATOM 1504 O O . ALA A 1 189 ? -17.499 7.858 17.483 1.00 84.88 189 ALA A O 1
ATOM 1505 N N . GLU A 1 190 ? -17.634 10.082 17.183 1.00 87.88 190 GLU A N 1
ATOM 1506 C CA . GLU A 1 190 ? -18.640 10.018 16.119 1.00 87.88 190 GLU A CA 1
ATOM 1507 C C . GLU A 1 190 ? -18.105 9.305 14.869 1.00 87.88 190 GLU A C 1
ATOM 1509 O O . GLU A 1 190 ? -18.713 8.352 14.373 1.00 87.88 190 GLU A O 1
ATOM 1514 N N . VAL A 1 191 ? -16.948 9.742 14.370 1.00 86.94 191 VAL A N 1
ATOM 1515 C CA . VAL A 1 191 ? -16.304 9.151 13.194 1.00 86.94 191 VAL A CA 1
ATOM 1516 C C . VAL A 1 191 ? -15.883 7.716 13.486 1.00 86.94 191 VAL A C 1
ATOM 1518 O O . VAL A 1 191 ? -16.100 6.841 12.653 1.00 86.94 191 VAL A O 1
ATOM 1521 N N . GLY A 1 192 ? -15.326 7.447 14.669 1.00 85.25 192 GLY A N 1
ATOM 1522 C CA . GLY A 1 192 ? -14.924 6.107 15.088 1.00 85.25 192 GLY A CA 1
ATOM 1523 C C . GLY A 1 192 ? -16.089 5.116 15.062 1.00 85.25 192 GLY A C 1
ATOM 1524 O O . GLY A 1 192 ? -15.929 4.010 14.549 1.00 85.25 192 GLY A O 1
ATOM 1525 N N . ALA A 1 193 ? -17.276 5.525 15.523 1.00 87.06 193 ALA A N 1
ATOM 1526 C CA . ALA A 1 193 ? -18.480 4.696 15.471 1.00 87.06 193 ALA A CA 1
ATOM 1527 C C . ALA A 1 193 ? -18.909 4.375 14.028 1.00 87.06 193 ALA A C 1
ATOM 1529 O O . ALA A 1 193 ? -19.164 3.214 13.703 1.00 87.06 193 ALA A O 1
ATOM 1530 N N . LYS A 1 194 ? -18.925 5.376 13.138 1.00 89.75 194 LYS A N 1
ATOM 1531 C CA . LYS A 1 194 ? -19.275 5.177 11.719 1.00 89.75 194 LYS A CA 1
ATOM 1532 C C . LYS A 1 194 ? -18.256 4.295 10.995 1.00 89.75 194 LYS A C 1
ATOM 1534 O O . LYS A 1 194 ? -18.635 3.365 10.281 1.00 89.75 194 LYS A O 1
ATOM 1539 N N . VAL A 1 195 ? -16.964 4.533 11.243 1.00 88.50 195 VAL A N 1
ATOM 1540 C CA . VAL A 1 195 ? -15.882 3.707 10.699 1.00 88.50 195 VAL A CA 1
ATOM 1541 C C . VAL A 1 195 ? -16.034 2.266 11.167 1.00 88.50 195 VAL A C 1
ATOM 1543 O O . VAL A 1 195 ? -15.923 1.345 10.364 1.00 88.50 195 VAL A O 1
ATOM 1546 N N . PHE A 1 196 ? -16.345 2.060 12.445 1.00 87.56 196 PHE A N 1
ATOM 1547 C CA . PHE A 1 196 ? -16.555 0.730 12.996 1.00 87.56 196 PHE A CA 1
ATOM 1548 C C . PHE A 1 196 ? -17.729 -0.007 12.337 1.00 87.56 196 PHE A C 1
ATOM 1550 O O . PHE A 1 196 ? -17.603 -1.178 11.972 1.00 87.56 196 PHE A O 1
ATOM 1557 N N . ASP A 1 197 ? -18.854 0.673 12.121 1.00 88.44 197 ASP A N 1
ATOM 1558 C CA . ASP A 1 197 ? -19.993 0.087 11.413 1.00 88.44 197 ASP A CA 1
ATOM 1559 C C . ASP A 1 197 ? -19.647 -0.313 9.975 1.00 88.44 197 ASP A C 1
ATOM 1561 O O . ASP A 1 197 ? -20.061 -1.382 9.520 1.00 88.44 197 ASP A O 1
ATOM 1565 N N . GLY A 1 198 ? -18.849 0.491 9.271 1.00 89.25 198 GLY A N 1
ATOM 1566 C CA . GLY A 1 198 ? -18.357 0.135 7.941 1.00 89.25 198 GLY A CA 1
ATOM 1567 C C . GLY A 1 198 ? -17.334 -1.008 7.951 1.00 89.25 198 GLY A C 1
ATOM 1568 O O . GLY A 1 198 ? -17.408 -1.897 7.106 1.00 89.25 198 GLY A O 1
ATOM 1569 N N . VAL A 1 199 ? -16.434 -1.053 8.939 1.00 89.31 199 VAL A N 1
ATOM 1570 C CA . VAL A 1 199 ? -15.463 -2.147 9.129 1.00 89.31 199 VAL A CA 1
ATOM 1571 C C . VAL A 1 199 ? -16.170 -3.484 9.355 1.00 89.31 199 VAL A C 1
ATOM 1573 O O . VAL A 1 199 ? -15.749 -4.485 8.784 1.00 89.31 199 VAL A O 1
ATOM 1576 N N . LYS A 1 200 ? -17.270 -3.518 10.123 1.00 89.12 200 LYS A N 1
ATOM 1577 C CA . LYS A 1 200 ? -18.075 -4.741 10.305 1.00 89.12 200 LYS A CA 1
ATOM 1578 C C . LYS A 1 200 ? -18.660 -5.262 8.993 1.00 89.12 200 LYS A C 1
ATOM 1580 O O . LYS A 1 200 ? -18.699 -6.472 8.795 1.00 89.12 200 LYS A O 1
ATOM 1585 N N . LYS A 1 201 ? -19.110 -4.363 8.111 1.00 90.00 201 LYS A N 1
ATOM 1586 C CA . LYS A 1 201 ? -19.628 -4.737 6.786 1.00 90.00 201 LYS A CA 1
ATOM 1587 C C . LYS A 1 201 ? -18.517 -5.326 5.922 1.00 90.00 201 LYS A C 1
ATOM 1589 O O . LYS A 1 201 ? -18.649 -6.452 5.472 1.00 90.00 201 LYS A O 1
ATOM 1594 N N . ILE A 1 202 ? -17.378 -4.635 5.829 1.00 88.94 202 ILE A N 1
ATOM 1595 C CA . ILE A 1 202 ? -16.199 -5.129 5.101 1.00 88.94 202 ILE A CA 1
ATOM 1596 C C . ILE A 1 202 ? -15.735 -6.487 5.641 1.00 88.94 202 ILE A C 1
ATOM 1598 O O . ILE A 1 202 ? -15.387 -7.368 4.866 1.00 88.94 202 ILE A O 1
ATOM 1602 N N . PHE A 1 203 ? -15.735 -6.677 6.962 1.00 87.38 203 PHE A N 1
ATOM 1603 C CA . PHE A 1 203 ? -15.395 -7.964 7.565 1.00 87.38 203 PHE A CA 1
ATOM 1604 C C . PHE A 1 203 ? -16.350 -9.077 7.116 1.00 87.38 203 PHE A C 1
ATOM 1606 O O . PHE A 1 203 ? -15.887 -10.157 6.762 1.00 87.38 203 PHE A O 1
ATOM 1613 N N . ALA A 1 204 ? -17.662 -8.818 7.108 1.00 84.88 204 ALA A N 1
ATOM 1614 C CA . ALA A 1 204 ? -18.646 -9.777 6.613 1.00 84.88 204 ALA A CA 1
ATOM 1615 C C . ALA A 1 204 ? -18.413 -10.107 5.130 1.00 84.88 204 ALA A C 1
ATOM 1617 O O . ALA A 1 204 ? -18.371 -11.287 4.794 1.00 84.88 204 ALA A O 1
ATOM 1618 N N . ASP A 1 205 ? -18.156 -9.095 4.294 1.00 85.00 205 ASP A N 1
ATOM 1619 C CA . ASP A 1 205 ? -17.869 -9.267 2.864 1.00 85.00 205 ASP A CA 1
ATOM 1620 C C . ASP A 1 205 ? -16.594 -10.104 2.633 1.00 85.00 205 ASP A C 1
ATOM 1622 O O . ASP A 1 205 ? -16.567 -10.978 1.769 1.00 85.00 205 ASP A O 1
ATOM 1626 N N . ILE A 1 206 ? -15.534 -9.877 3.425 1.00 82.44 206 ILE A N 1
ATOM 1627 C CA . ILE A 1 206 ? -14.297 -10.678 3.376 1.00 82.44 206 ILE A CA 1
ATOM 1628 C C . ILE A 1 206 ? -14.591 -12.132 3.746 1.00 82.44 206 ILE A C 1
ATOM 1630 O O . ILE A 1 206 ? -14.129 -13.040 3.064 1.00 82.44 206 ILE A O 1
ATOM 1634 N N . VAL A 1 207 ? -15.345 -12.365 4.824 1.00 81.25 207 VAL A N 1
ATOM 1635 C CA . VAL A 1 207 ? -15.688 -13.719 5.282 1.00 81.25 207 VAL A CA 1
ATOM 1636 C C . VAL A 1 207 ? -16.572 -14.442 4.266 1.00 81.25 207 VAL A C 1
ATOM 1638 O O . VAL A 1 207 ? -16.393 -15.637 4.064 1.00 81.25 207 VAL A O 1
ATOM 1641 N N . GLU A 1 208 ? -17.516 -13.749 3.634 1.00 82.19 208 GLU A N 1
ATOM 1642 C CA . GLU A 1 208 ? -18.354 -14.308 2.569 1.00 82.19 208 GLU A CA 1
ATOM 1643 C C . GLU A 1 208 ? -17.520 -14.664 1.335 1.00 82.19 208 GLU A C 1
ATOM 1645 O O . GLU A 1 208 ? -17.606 -15.784 0.843 1.00 82.19 208 GLU A O 1
ATOM 1650 N N . MET A 1 209 ? -16.640 -13.758 0.897 1.00 78.56 209 MET A N 1
ATOM 1651 C CA . MET A 1 209 ? -15.728 -14.006 -0.222 1.00 78.56 209 MET A CA 1
ATOM 1652 C C . MET A 1 209 ? -14.776 -15.174 0.048 1.00 78.56 209 MET A C 1
ATOM 1654 O O . MET A 1 209 ? -14.490 -15.948 -0.861 1.00 78.56 209 MET A O 1
ATOM 1658 N N . LEU A 1 210 ? -14.291 -15.301 1.285 1.00 73.38 210 LEU A N 1
ATOM 1659 C CA . LEU A 1 210 ? -13.428 -16.403 1.700 1.00 73.38 210 LEU A CA 1
ATOM 1660 C C . LEU A 1 210 ? -14.150 -17.754 1.649 1.00 73.38 210 LEU A C 1
ATOM 1662 O O . LEU A 1 210 ? -13.524 -18.721 1.241 1.00 73.38 210 LEU A O 1
ATOM 1666 N N . LYS A 1 211 ? -15.442 -17.797 1.993 1.00 72.44 211 LYS A N 1
ATOM 1667 C CA . LYS A 1 211 ? -16.261 -19.022 2.009 1.00 72.44 211 LYS A CA 1
ATOM 1668 C C . LYS A 1 211 ? -16.610 -19.587 0.636 1.00 72.44 211 LYS A C 1
ATOM 1670 O O . LYS A 1 211 ? -16.946 -20.766 0.545 1.00 72.44 211 LYS A O 1
ATOM 1675 N N . GLY A 1 212 ? -16.545 -18.763 -0.411 1.00 63.66 212 GLY A N 1
ATOM 1676 C CA . GLY A 1 212 ? -16.868 -19.167 -1.781 1.00 63.66 212 GLY A CA 1
ATOM 1677 C C . GLY A 1 212 ? -18.260 -19.807 -1.947 1.00 63.66 212 GLY A C 1
ATOM 1678 O O . GLY A 1 212 ? -19.120 -19.718 -1.072 1.00 63.66 212 GLY A O 1
ATOM 1679 N N . ASP A 1 213 ? -18.469 -20.465 -3.095 1.00 54.78 213 ASP A N 1
ATOM 1680 C CA . ASP A 1 213 ? -19.719 -21.169 -3.454 1.00 54.78 213 ASP A CA 1
ATOM 1681 C C . ASP A 1 213 ? -19.670 -22.696 -3.203 1.00 54.78 213 ASP A C 1
ATOM 1683 O O . ASP A 1 213 ? -20.655 -23.400 -3.438 1.00 54.78 213 ASP A O 1
ATOM 1687 N N . GLY A 1 214 ? -18.548 -23.243 -2.726 1.00 51.59 214 GLY A N 1
ATOM 1688 C CA . GLY A 1 214 ? -18.396 -24.677 -2.467 1.00 51.59 214 GLY A CA 1
ATOM 1689 C C . GLY A 1 214 ? -16.946 -25.157 -2.512 1.00 51.59 214 GLY A C 1
ATOM 1690 O O . GLY A 1 214 ? -16.170 -24.692 -3.340 1.00 51.59 214 GLY A O 1
ATOM 1691 N N . ASP A 1 215 ? -16.651 -26.109 -1.623 1.00 50.75 215 ASP A N 1
ATOM 1692 C CA . ASP A 1 215 ? -15.366 -26.761 -1.329 1.00 50.75 215 ASP A CA 1
ATOM 1693 C C . ASP A 1 215 ? -14.249 -25.804 -0.884 1.00 50.75 215 ASP A C 1
ATOM 1695 O O . ASP A 1 215 ? -13.474 -25.287 -1.682 1.00 50.75 215 ASP A O 1
ATOM 1699 N N . GLY A 1 216 ? -14.184 -25.591 0.438 1.00 50.69 216 GLY A N 1
ATOM 1700 C CA . GLY A 1 216 ? -13.182 -24.765 1.108 1.00 50.69 216 GLY A CA 1
ATOM 1701 C C . GLY A 1 216 ? -11.762 -25.183 0.739 1.00 50.69 216 GLY A C 1
ATOM 1702 O O . GLY A 1 216 ? -11.275 -26.239 1.149 1.00 50.69 216 GLY A O 1
ATOM 1703 N N . ASP A 1 217 ? -11.099 -24.338 -0.043 1.00 54.25 217 ASP A N 1
ATOM 1704 C CA . ASP A 1 217 ? -9.675 -24.457 -0.326 1.00 54.25 217 ASP A CA 1
ATOM 1705 C C . ASP A 1 217 ? -8.888 -24.331 0.990 1.00 54.25 217 ASP A C 1
ATOM 1707 O O . ASP A 1 217 ? -9.215 -23.507 1.848 1.00 54.25 217 ASP A O 1
ATOM 1711 N N . GLU A 1 218 ? -7.778 -25.067 1.134 1.00 54.50 218 GLU A N 1
ATOM 1712 C CA . GLU A 1 218 ? -6.882 -24.986 2.307 1.00 54.50 218 GLU A CA 1
ATOM 1713 C C . GLU A 1 218 ? -6.486 -23.533 2.660 1.00 54.50 218 GLU A C 1
ATOM 1715 O O . GLU A 1 218 ? -6.172 -23.221 3.807 1.00 54.50 218 GLU A O 1
ATOM 1720 N N . GLY A 1 219 ? -6.493 -22.615 1.686 1.00 51.59 219 GLY A N 1
ATOM 1721 C CA . GLY A 1 219 ? -6.230 -21.189 1.896 1.00 51.59 219 GLY A CA 1
ATOM 1722 C C . GLY A 1 219 ? -7.275 -20.462 2.753 1.00 51.59 219 GLY A C 1
ATOM 1723 O O . GLY A 1 219 ? -6.899 -19.570 3.519 1.00 51.59 219 GLY A O 1
ATOM 1724 N N . GLU A 1 220 ? -8.548 -20.850 2.665 1.00 60.34 220 GLU A N 1
ATOM 1725 C CA . GLU A 1 220 ? -9.654 -20.283 3.444 1.00 60.34 220 GLU A CA 1
ATOM 1726 C C . GLU A 1 220 ? -9.540 -20.681 4.918 1.00 60.34 220 GLU A C 1
ATOM 1728 O O . GLU A 1 220 ? -9.515 -19.815 5.799 1.00 60.34 220 GLU A O 1
ATOM 1733 N N . GLU A 1 221 ? -9.414 -21.984 5.187 1.00 59.66 221 GLU A N 1
ATOM 1734 C CA . GLU A 1 221 ? -9.265 -22.508 6.548 1.00 59.66 221 GLU A CA 1
ATOM 1735 C C . GLU A 1 221 ? -8.026 -21.924 7.231 1.00 59.66 221 GLU A C 1
ATOM 1737 O O . GLU A 1 221 ? -8.045 -21.620 8.425 1.00 59.66 221 GLU A O 1
ATOM 1742 N N . ILE A 1 222 ? -6.957 -21.695 6.464 1.00 59.31 222 ILE A N 1
ATOM 1743 C CA . ILE A 1 222 ? -5.747 -21.048 6.960 1.00 59.31 222 ILE A CA 1
ATOM 1744 C C . ILE A 1 222 ? -6.011 -19.579 7.313 1.00 59.31 222 ILE A C 1
ATOM 1746 O O . ILE A 1 222 ? -5.620 -19.161 8.396 1.00 59.31 222 ILE A O 1
ATOM 1750 N N . LEU A 1 223 ? -6.670 -18.781 6.469 1.00 64.69 223 LEU A N 1
ATOM 1751 C CA . LEU A 1 223 ? -6.918 -17.359 6.765 1.00 64.69 223 LEU A CA 1
ATOM 1752 C C . LEU A 1 223 ? -7.928 -17.151 7.901 1.00 64.69 223 LEU A C 1
ATOM 1754 O O . LEU A 1 223 ? -7.702 -16.308 8.773 1.00 64.69 223 LEU A O 1
ATOM 1758 N N . LEU A 1 224 ? -9.012 -17.931 7.925 1.00 67.94 224 LEU A N 1
ATOM 1759 C CA . LEU A 1 224 ? -10.003 -17.894 9.004 1.00 67.94 224 LEU A CA 1
ATOM 1760 C C . LEU A 1 224 ? -9.446 -18.479 10.310 1.00 67.94 224 LEU A C 1
ATOM 1762 O O . LEU A 1 224 ? -9.781 -17.989 11.388 1.00 67.94 224 LEU A O 1
ATOM 1766 N N . GLY A 1 225 ? -8.570 -19.484 10.224 1.00 66.06 225 GLY A N 1
ATOM 1767 C CA . GLY A 1 225 ? -7.900 -20.092 11.373 1.00 66.06 225 GLY A CA 1
ATOM 1768 C C . GLY A 1 225 ? -6.787 -19.222 11.964 1.00 66.06 225 GLY A C 1
ATOM 1769 O O . GLY A 1 225 ? -6.731 -19.047 13.179 1.00 66.06 225 GLY A O 1
ATOM 1770 N N . MET A 1 226 ? -5.923 -18.646 11.120 1.00 68.00 226 MET A N 1
ATOM 1771 C CA . MET A 1 226 ? -4.818 -17.763 11.534 1.00 68.00 226 MET A CA 1
ATOM 1772 C C . MET A 1 226 ? -5.306 -16.390 12.006 1.00 68.00 226 MET A C 1
ATOM 1774 O O . MET A 1 226 ? -4.637 -15.734 12.806 1.00 68.00 226 MET A O 1
ATOM 1778 N N . GLY A 1 227 ? -6.458 -15.949 11.502 1.00 74.88 227 GLY A N 1
ATOM 1779 C CA . GLY A 1 227 ? -6.915 -14.576 11.632 1.00 74.88 227 GLY A CA 1
ATOM 1780 C C . GLY A 1 227 ? -6.205 -13.638 10.654 1.00 74.88 227 GLY A C 1
ATOM 1781 O O . GLY A 1 227 ? -5.113 -13.897 10.137 1.00 74.88 227 GLY A O 1
ATOM 1782 N N . PHE A 1 228 ? -6.835 -12.496 10.408 1.00 78.88 228 PHE A N 1
ATOM 1783 C CA . PHE A 1 228 ? -6.334 -11.480 9.493 1.00 78.88 228 PHE A CA 1
ATOM 1784 C C . PHE A 1 228 ? -6.571 -10.077 10.054 1.00 78.88 228 PHE A C 1
ATOM 1786 O O . PHE A 1 228 ? -7.478 -9.845 10.852 1.00 78.88 228 PHE A O 1
ATOM 1793 N N . SER A 1 229 ? -5.739 -9.132 9.631 1.00 84.06 229 SER A N 1
ATOM 1794 C CA . SER A 1 229 ? -6.017 -7.705 9.748 1.00 84.06 229 SER A CA 1
ATOM 1795 C C . SER A 1 229 ? -6.323 -7.146 8.368 1.00 84.06 229 SER A C 1
ATOM 1797 O O . SER A 1 229 ? -5.940 -7.715 7.345 1.00 84.06 229 SER A O 1
ATOM 1799 N N . PHE A 1 230 ? -7.019 -6.019 8.327 1.00 86.00 230 PHE A N 1
ATOM 1800 C CA . PHE A 1 230 ? -7.244 -5.324 7.077 1.00 86.00 230 PHE A CA 1
ATOM 1801 C C . PHE A 1 230 ? -7.199 -3.821 7.258 1.00 86.00 230 PHE A C 1
ATOM 1803 O O . PHE A 1 230 ? -7.645 -3.270 8.265 1.00 86.00 230 PHE A O 1
ATOM 1810 N N . ASP A 1 231 ? -6.648 -3.168 6.247 1.00 86.00 231 ASP A N 1
ATOM 1811 C CA . ASP A 1 231 ? -6.615 -1.726 6.152 1.00 86.00 231 ASP A CA 1
ATOM 1812 C C . ASP A 1 231 ? -7.914 -1.266 5.481 1.00 86.00 231 ASP A C 1
ATOM 1814 O O . ASP A 1 231 ? -8.388 -1.853 4.500 1.00 86.00 231 ASP A O 1
ATOM 1818 N N . VAL A 1 232 ? -8.472 -0.175 5.993 1.00 86.75 232 VAL A N 1
ATOM 1819 C CA . VAL A 1 232 ? -9.618 0.510 5.397 1.00 86.75 232 VAL A CA 1
ATOM 1820 C C . VAL A 1 232 ? -9.294 1.976 5.181 1.00 86.75 232 VAL A C 1
ATOM 1822 O O . VAL A 1 232 ? -8.361 2.535 5.760 1.00 86.75 232 VAL A O 1
ATOM 1825 N N . VAL A 1 233 ? -10.104 2.619 4.358 1.00 85.50 233 VAL A N 1
ATOM 1826 C CA . VAL A 1 233 ? -10.117 4.065 4.210 1.00 85.50 233 VAL A CA 1
ATOM 1827 C C . VAL A 1 233 ? -11.539 4.585 4.295 1.00 85.50 233 VAL A C 1
ATOM 1829 O O . VAL A 1 233 ? -12.466 3.944 3.815 1.00 85.50 233 VAL A O 1
ATOM 1832 N N . THR A 1 234 ? -11.702 5.771 4.867 1.00 83.19 234 THR A N 1
ATOM 1833 C CA . THR A 1 234 ? -12.980 6.462 4.958 1.00 83.19 234 THR A CA 1
ATOM 1834 C C . THR A 1 234 ? -12.916 7.867 4.356 1.00 83.19 234 THR A C 1
ATOM 1836 O O . THR A 1 234 ? -11.836 8.417 4.121 1.00 83.19 234 THR A O 1
ATOM 1839 N N . ASP A 1 235 ? -14.076 8.443 4.053 1.00 82.94 235 ASP A N 1
ATOM 1840 C CA . ASP A 1 235 ? -14.240 9.896 3.943 1.00 82.94 235 ASP A CA 1
ATOM 1841 C C . ASP A 1 235 ? -14.103 10.592 5.308 1.00 82.94 235 ASP A C 1
ATOM 1843 O O . ASP A 1 235 ? -14.018 9.940 6.348 1.00 82.94 235 ASP A O 1
ATOM 1847 N N . LYS A 1 236 ? -14.037 11.932 5.288 1.00 77.25 236 LYS A N 1
ATOM 1848 C CA . LYS A 1 236 ? -13.761 12.770 6.468 1.00 77.25 236 LYS A CA 1
ATOM 1849 C C . LYS A 1 236 ? -14.726 12.530 7.628 1.00 77.25 236 LYS A C 1
ATOM 1851 O O . LYS A 1 236 ? -14.311 12.599 8.775 1.00 77.25 236 LYS A O 1
ATOM 1856 N N . ASP A 1 237 ? -15.986 12.276 7.322 1.00 80.88 237 ASP A N 1
ATOM 1857 C CA . ASP A 1 237 ? -17.074 12.108 8.277 1.00 80.88 237 ASP A CA 1
ATOM 1858 C C . ASP A 1 237 ? -17.296 10.652 8.704 1.00 80.88 237 ASP A C 1
ATOM 1860 O O . ASP A 1 237 ? -18.199 10.398 9.502 1.00 80.88 237 ASP A O 1
ATOM 1864 N N . GLY A 1 238 ? -16.480 9.706 8.223 1.00 78.88 238 GLY A N 1
ATOM 1865 C CA . GLY A 1 238 ? -16.543 8.298 8.625 1.00 78.88 238 GLY A CA 1
ATOM 1866 C C . GLY A 1 238 ? -17.628 7.478 7.916 1.00 78.88 238 GLY A C 1
ATOM 1867 O O . GLY A 1 238 ? -17.767 6.290 8.199 1.00 78.88 238 GLY A O 1
ATOM 1868 N N . GLY A 1 239 ? -18.434 8.106 7.056 1.00 80.94 239 GLY A N 1
ATOM 1869 C CA . GLY A 1 239 ? -19.652 7.532 6.491 1.00 80.94 239 GLY A CA 1
ATOM 1870 C C . GLY A 1 239 ? -19.401 6.483 5.410 1.00 80.94 239 GLY A C 1
ATOM 1871 O O . GLY A 1 239 ? -20.177 5.535 5.291 1.00 80.94 239 GLY A O 1
ATOM 1872 N N . ASN A 1 240 ? -18.310 6.616 4.650 1.00 84.56 240 ASN A N 1
ATOM 1873 C CA . ASN A 1 240 ? -17.990 5.717 3.541 1.00 84.56 240 ASN A CA 1
ATOM 1874 C C . ASN A 1 240 ? -16.659 5.000 3.752 1.00 84.56 240 ASN A C 1
ATOM 1876 O O . ASN A 1 240 ? -15.622 5.412 3.218 1.00 84.56 240 ASN A O 1
ATOM 1880 N N . VAL A 1 241 ? -16.720 3.886 4.480 1.00 88.69 241 VAL A N 1
ATOM 1881 C CA . VAL A 1 241 ? -15.592 2.983 4.730 1.00 88.69 241 VAL A CA 1
ATOM 1882 C C . VAL A 1 241 ? -15.404 2.026 3.560 1.00 88.69 241 VAL A C 1
ATOM 1884 O O . VAL A 1 241 ? -16.357 1.422 3.076 1.00 88.69 241 VAL A O 1
ATOM 1887 N N . ARG A 1 242 ? -14.162 1.887 3.100 1.00 87.31 242 ARG A N 1
ATOM 1888 C CA . ARG A 1 242 ? -13.798 1.119 1.909 1.00 87.31 242 ARG A CA 1
ATOM 1889 C C . ARG A 1 242 ? -12.558 0.285 2.186 1.00 87.31 242 ARG A C 1
ATOM 1891 O O . ARG A 1 242 ? -11.642 0.745 2.869 1.00 87.31 242 ARG A O 1
ATOM 1898 N N . PHE A 1 243 ? -12.528 -0.927 1.652 1.00 84.94 243 PHE A N 1
ATOM 1899 C CA . PHE A 1 243 ? -11.449 -1.879 1.881 1.00 84.94 243 PHE A CA 1
ATOM 1900 C C . PHE A 1 243 ? -10.187 -1.498 1.085 1.00 84.94 243 PHE A C 1
ATOM 1902 O O . PHE A 1 243 ? -10.270 -0.949 -0.018 1.00 84.94 243 PHE A O 1
ATOM 1909 N N . VAL A 1 244 ? -9.009 -1.745 1.665 1.00 78.12 244 VAL A N 1
ATOM 1910 C CA . VAL A 1 244 ? -7.711 -1.384 1.070 1.00 78.12 244 VAL A CA 1
ATOM 1911 C C . VAL A 1 244 ? -6.807 -2.593 0.888 1.00 78.12 244 VAL A C 1
ATOM 1913 O O . VAL A 1 244 ? -6.243 -2.772 -0.189 1.00 78.12 244 VAL A O 1
ATOM 1916 N N . GLU A 1 245 ? -6.590 -3.363 1.947 1.00 78.31 245 GLU A N 1
ATOM 1917 C CA . GLU A 1 245 ? -5.598 -4.436 1.965 1.00 78.31 245 GLU A CA 1
ATOM 1918 C C . GLU A 1 245 ? -5.932 -5.429 3.073 1.00 78.31 245 GLU A C 1
ATOM 1920 O O . GLU A 1 245 ? -6.331 -5.009 4.154 1.00 78.31 245 GLU A O 1
ATOM 1925 N N . LEU A 1 246 ? -5.713 -6.720 2.823 1.00 80.75 246 LEU A N 1
ATOM 1926 C CA . LEU A 1 246 ? -5.750 -7.774 3.833 1.00 80.75 246 LEU A CA 1
ATOM 1927 C C . LEU A 1 246 ? -4.319 -8.203 4.175 1.00 80.75 246 LEU A C 1
ATOM 1929 O O . LEU A 1 246 ? -3.457 -8.272 3.297 1.00 80.75 246 LEU A O 1
ATOM 1933 N N . LYS A 1 247 ? -4.062 -8.524 5.440 1.00 76.94 247 LYS A N 1
ATOM 1934 C CA . LYS A 1 247 ? -2.797 -9.088 5.915 1.00 76.94 247 LYS A CA 1
ATOM 1935 C C . LYS A 1 247 ? -3.089 -10.251 6.849 1.00 76.94 247 LYS A C 1
ATOM 1937 O O . LYS A 1 247 ? -4.030 -10.200 7.634 1.00 76.94 247 LYS A O 1
ATOM 1942 N N . ILE A 1 248 ? -2.242 -11.272 6.812 1.00 75.19 248 ILE A N 1
ATOM 1943 C CA . ILE A 1 248 ? -2.257 -12.323 7.835 1.00 75.19 248 ILE A CA 1
ATOM 1944 C C . ILE A 1 248 ? -1.967 -11.666 9.184 1.00 75.19 248 ILE A C 1
ATOM 1946 O O . ILE A 1 248 ? -1.078 -10.818 9.286 1.00 75.19 248 ILE A O 1
ATOM 1950 N N . PHE A 1 249 ? -2.743 -12.020 10.200 1.00 77.62 249 PHE A N 1
ATOM 1951 C CA . PHE A 1 249 ? -2.611 -11.444 11.526 1.00 77.62 249 PHE A CA 1
ATOM 1952 C C . PHE A 1 249 ? -1.467 -12.094 12.307 1.00 77.62 249 PHE A C 1
ATOM 1954 O O . PHE A 1 249 ? -1.298 -13.310 12.287 1.00 77.62 249 PHE A O 1
ATOM 1961 N N . GLY A 1 250 ? -0.699 -11.285 13.037 1.00 72.31 250 GLY A N 1
ATOM 1962 C CA . GLY A 1 250 ? 0.271 -11.779 14.010 1.00 72.31 250 GLY A CA 1
ATOM 1963 C C . GLY A 1 250 ? 1.578 -10.996 14.027 1.00 72.31 250 GLY A C 1
ATOM 1964 O O . GLY A 1 250 ? 1.995 -10.419 13.023 1.00 72.31 250 GLY A O 1
ATOM 1965 N N . ALA A 1 251 ? 2.253 -11.029 15.178 1.00 65.19 251 ALA A N 1
ATOM 1966 C CA . ALA A 1 251 ? 3.547 -10.375 15.405 1.00 65.19 251 ALA A CA 1
ATOM 1967 C C . ALA A 1 251 ? 4.645 -10.896 14.476 1.00 65.19 251 ALA A C 1
ATOM 1969 O O . ALA A 1 251 ? 5.565 -10.172 14.107 1.00 65.19 251 ALA A O 1
ATOM 1970 N N . MET A 1 252 ? 4.502 -12.162 14.094 1.00 63.50 252 MET A N 1
ATOM 1971 C CA . MET A 1 252 ? 5.372 -12.861 13.175 1.00 63.50 252 MET A CA 1
ATOM 1972 C C . MET A 1 252 ? 4.797 -12.846 11.759 1.00 63.50 252 MET A C 1
ATOM 1974 O O . MET A 1 252 ? 4.849 -13.841 11.046 1.00 63.50 252 MET A O 1
ATOM 1978 N N . THR A 1 253 ? 4.260 -11.719 11.311 1.00 63.62 253 THR A N 1
ATOM 1979 C CA . THR A 1 253 ? 3.825 -11.559 9.919 1.00 63.62 253 THR A CA 1
ATOM 1980 C C . THR A 1 253 ? 4.308 -10.217 9.373 1.00 63.62 253 THR A C 1
ATOM 1982 O O . THR A 1 253 ? 4.866 -9.396 10.097 1.00 63.62 253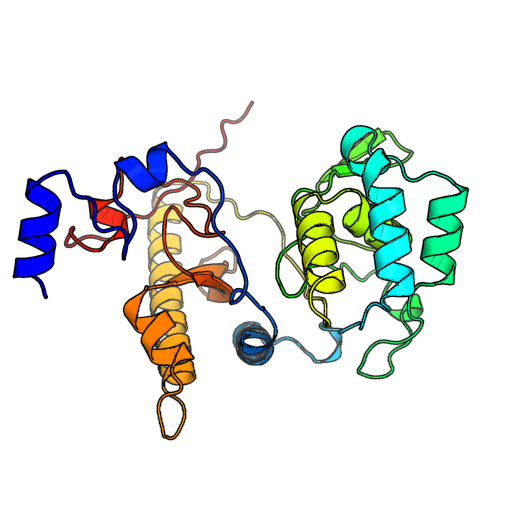 THR A O 1
ATOM 1985 N N . GLY A 1 254 ? 4.052 -9.945 8.090 1.00 59.19 254 GLY A N 1
ATOM 1986 C CA . GLY A 1 254 ? 4.225 -8.600 7.526 1.00 59.19 254 GLY A CA 1
ATOM 1987 C C . GLY A 1 254 ? 3.231 -7.555 8.051 1.00 59.19 254 GLY A C 1
ATOM 1988 O O . GLY A 1 254 ? 3.262 -6.408 7.597 1.00 59.19 254 GLY A O 1
ATOM 1989 N N . CYS A 1 255 ? 2.332 -7.930 8.965 1.00 68.81 255 CYS A N 1
ATOM 1990 C CA . CYS A 1 255 ? 1.393 -7.022 9.596 1.00 68.81 255 CYS A CA 1
ATOM 1991 C C . CYS A 1 255 ? 2.111 -6.129 10.615 1.00 68.81 255 CYS A C 1
ATOM 1993 O O . CYS A 1 255 ? 2.562 -6.575 11.666 1.00 68.81 255 CYS A O 1
ATOM 1995 N N . GLY A 1 256 ? 2.163 -4.827 10.338 1.00 68.94 256 GLY A N 1
ATOM 1996 C CA . GLY A 1 256 ? 2.446 -3.849 11.385 1.00 68.94 256 GLY A CA 1
ATOM 1997 C C . GLY A 1 256 ? 1.270 -3.764 12.363 1.00 68.94 256 GLY A C 1
ATOM 1998 O O . GLY A 1 256 ? 0.121 -3.878 11.946 1.00 68.94 256 GLY A O 1
ATOM 1999 N N . SER A 1 257 ? 1.542 -3.528 13.645 1.00 67.81 257 SER A N 1
ATOM 2000 C CA . SER A 1 257 ? 0.513 -3.312 14.675 1.00 67.81 257 SER A CA 1
ATOM 2001 C C . SER A 1 257 ? 0.073 -1.846 14.807 1.00 67.81 257 SER A C 1
ATOM 2003 O O . SER A 1 257 ? -0.809 -1.531 15.603 1.00 67.81 257 SER A O 1
ATOM 2005 N N . CYS A 1 258 ? 0.659 -0.935 14.023 1.00 82.12 258 CYS A N 1
ATOM 2006 C CA . CYS A 1 258 ? 0.385 0.506 14.060 1.00 82.12 258 CYS A CA 1
ATOM 2007 C C . CYS A 1 258 ? 0.535 1.088 15.481 1.00 82.12 258 CYS A C 1
ATOM 2009 O O . CYS A 1 258 ? 1.643 1.124 16.005 1.00 82.12 258 CYS A O 1
ATOM 2011 N N . LEU A 1 259 ? -0.559 1.558 16.093 1.00 79.19 259 LEU A N 1
ATOM 2012 C CA . LEU A 1 259 ? -0.572 2.127 17.450 1.00 79.19 259 LEU A CA 1
ATOM 2013 C C . LEU A 1 259 ? -0.695 1.068 18.554 1.00 79.19 259 LEU A C 1
ATOM 2015 O O . LEU A 1 259 ? -0.717 1.412 19.736 1.00 79.19 259 LEU A O 1
ATOM 2019 N N . PHE A 1 260 ? -0.792 -0.206 18.185 1.00 76.81 260 PHE A N 1
ATOM 2020 C CA . PHE A 1 260 ? -0.754 -1.327 19.111 1.00 76.81 260 PHE A CA 1
ATOM 2021 C C . PHE A 1 260 ? 0.660 -1.891 19.226 1.00 76.81 260 PHE A C 1
ATOM 2023 O O . PHE A 1 260 ? 1.474 -1.801 18.308 1.00 76.81 260 PHE A O 1
ATOM 2030 N N . GLN A 1 261 ? 0.942 -2.508 20.362 1.00 78.06 261 GLN A N 1
ATOM 2031 C CA . GLN A 1 261 ? 2.135 -3.287 20.635 1.00 78.06 261 GLN A CA 1
ATOM 2032 C C . GLN A 1 261 ? 1.751 -4.754 20.757 1.00 78.06 261 GLN A C 1
ATOM 2034 O O . GLN A 1 261 ? 0.966 -5.127 21.624 1.00 78.06 261 GLN A O 1
ATOM 2039 N N . TRP A 1 262 ? 2.342 -5.599 19.913 1.00 70.44 262 TRP A N 1
ATOM 2040 C CA . TRP A 1 262 ? 1.991 -7.018 19.813 1.00 70.44 262 TRP A CA 1
ATOM 2041 C C . TRP A 1 262 ? 2.017 -7.773 21.145 1.00 70.44 262 TRP A C 1
ATOM 2043 O O . TRP A 1 262 ? 1.201 -8.665 21.346 1.00 70.44 262 TRP A O 1
ATOM 2053 N N . ILE A 1 263 ? 2.939 -7.415 22.045 1.00 68.69 263 ILE A N 1
ATOM 2054 C CA . ILE A 1 263 ? 3.085 -8.056 23.357 1.00 68.69 263 ILE A CA 1
ATOM 2055 C C . ILE A 1 263 ? 2.163 -7.387 24.380 1.00 68.69 263 ILE A C 1
ATOM 2057 O O . ILE A 1 263 ? 1.327 -8.050 24.989 1.00 68.69 263 ILE A O 1
ATOM 2061 N N . SER A 1 264 ? 2.297 -6.070 24.562 1.00 71.69 264 SER A N 1
ATOM 2062 C CA . SER A 1 264 ? 1.570 -5.333 25.603 1.00 71.69 264 SER A CA 1
ATOM 2063 C C . SER A 1 264 ? 0.056 -5.329 25.386 1.00 71.69 264 SER A C 1
ATOM 2065 O O . SER A 1 264 ? -0.699 -5.373 26.353 1.00 71.69 264 SER A O 1
ATOM 2067 N N . ASP A 1 265 ? -0.385 -5.336 24.127 1.00 75.19 265 ASP A N 1
ATOM 2068 C CA . ASP A 1 265 ? -1.797 -5.265 23.747 1.00 75.19 265 ASP A CA 1
ATOM 2069 C C . ASP A 1 265 ? -2.357 -6.610 23.273 1.00 75.19 265 ASP A C 1
ATOM 2071 O O . ASP A 1 265 ? -3.478 -6.670 22.771 1.00 75.19 265 ASP A O 1
ATOM 2075 N N . ALA A 1 266 ? -1.621 -7.711 23.456 1.00 72.38 266 ALA A N 1
ATOM 2076 C CA . ALA A 1 266 ? -2.026 -9.037 22.989 1.00 72.38 266 ALA A CA 1
ATOM 2077 C C . ALA A 1 266 ? -3.447 -9.419 23.442 1.00 72.38 266 ALA A C 1
ATOM 2079 O O . ALA A 1 266 ? -4.234 -9.956 22.674 1.00 72.38 266 ALA A O 1
ATOM 2080 N N . ARG A 1 267 ? -3.836 -9.099 24.682 1.00 73.75 267 ARG A N 1
ATOM 2081 C CA . ARG A 1 267 ? -5.184 -9.439 25.173 1.00 73.75 267 ARG A CA 1
ATOM 2082 C C . ARG A 1 267 ? -6.296 -8.725 24.397 1.00 73.75 267 ARG A C 1
ATOM 2084 O O . ARG A 1 267 ? -7.378 -9.280 24.255 1.00 73.75 267 ARG A O 1
ATOM 2091 N N . ILE A 1 268 ? -6.040 -7.513 23.916 1.00 80.19 268 ILE A N 1
ATOM 2092 C CA . ILE A 1 268 ? -6.983 -6.759 23.083 1.00 80.19 268 ILE A CA 1
ATOM 2093 C C . ILE A 1 268 ? -6.950 -7.321 21.660 1.00 80.19 268 ILE A C 1
ATOM 2095 O O . ILE A 1 268 ? -7.980 -7.707 21.117 1.00 80.19 268 ILE A O 1
ATOM 2099 N N . LEU A 1 269 ? -5.746 -7.447 21.099 1.00 76.12 269 LEU A N 1
ATOM 2100 C CA . LEU A 1 269 ? -5.497 -7.901 19.732 1.00 76.12 269 LEU A CA 1
ATOM 2101 C C . LEU A 1 269 ? -6.055 -9.309 19.446 1.00 76.12 269 LEU A C 1
ATOM 2103 O O . LEU A 1 269 ? -6.559 -9.548 18.356 1.00 76.12 269 LEU A O 1
ATOM 2107 N N . TYR A 1 270 ? -6.016 -10.221 20.419 1.00 74.88 270 TYR A N 1
ATOM 2108 C CA . TYR A 1 270 ? -6.487 -11.607 20.274 1.00 74.88 270 TYR A CA 1
ATOM 2109 C C . TYR A 1 270 ? -7.912 -11.834 20.811 1.00 74.88 270 TYR A C 1
ATOM 2111 O O . TYR A 1 270 ? -8.300 -12.972 21.064 1.00 74.88 270 TYR A O 1
ATOM 2119 N N . GLY A 1 271 ? -8.693 -10.767 21.020 1.00 73.38 271 GLY A N 1
ATOM 2120 C CA . GLY A 1 271 ? -10.110 -10.881 21.390 1.00 73.38 271 GLY A CA 1
ATOM 2121 C C . GLY A 1 271 ? -10.364 -11.475 22.780 1.00 73.38 271 GLY A C 1
ATOM 2122 O O . GLY A 1 271 ? -11.424 -12.034 23.031 1.00 73.38 271 GLY A O 1
ATOM 2123 N N . VAL A 1 272 ? -9.395 -11.373 23.697 1.00 78.19 272 VAL A N 1
ATOM 2124 C CA . VAL A 1 272 ? -9.533 -11.816 25.102 1.00 78.19 272 VAL A CA 1
ATOM 2125 C C . VAL A 1 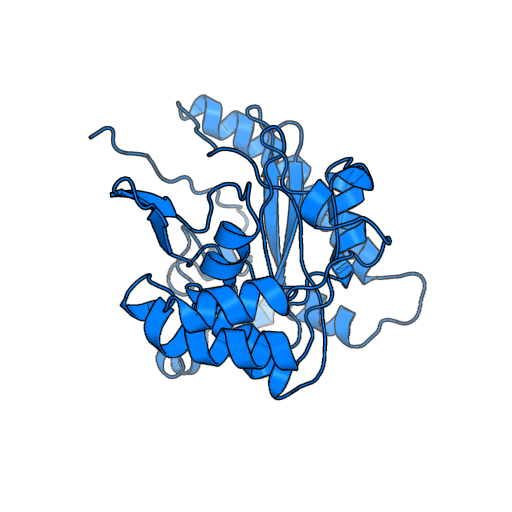272 ? -10.338 -10.801 25.916 1.00 78.19 272 VAL A C 1
ATOM 2127 O O . VAL A 1 272 ? -10.804 -11.088 27.016 1.00 78.19 272 VAL A O 1
ATOM 2130 N N . LYS A 1 273 ? -10.425 -9.567 25.425 1.00 74.06 273 LYS A N 1
ATOM 2131 C CA . LYS A 1 273 ? -11.206 -8.498 26.032 1.00 74.06 273 LYS A CA 1
ATOM 2132 C C . LYS A 1 273 ? -12.557 -8.393 25.337 1.00 74.06 273 LYS A C 1
ATOM 2134 O O . LYS A 1 273 ? -12.615 -8.360 24.115 1.00 74.06 273 LYS A O 1
ATOM 2139 N N . ASP A 1 274 ? -13.611 -8.215 26.128 1.00 78.19 274 ASP A N 1
ATOM 2140 C CA . ASP A 1 274 ? -14.985 -8.007 25.641 1.00 78.19 274 ASP A CA 1
ATOM 2141 C C . ASP A 1 274 ? -15.241 -6.559 25.183 1.00 78.19 274 ASP A C 1
ATOM 2143 O O . ASP A 1 274 ? -16.371 -6.071 25.186 1.00 78.19 274 ASP A O 1
ATOM 2147 N N . PHE A 1 275 ? -14.180 -5.836 24.831 1.00 75.12 275 PHE A N 1
ATOM 2148 C CA . PHE A 1 275 ? -14.255 -4.480 24.313 1.00 75.12 275 PHE A CA 1
ATOM 2149 C C . PHE A 1 275 ? -13.333 -4.326 23.111 1.00 75.12 275 PHE A C 1
ATOM 2151 O O . PHE A 1 275 ? -12.317 -5.008 22.981 1.00 75.12 275 PHE A O 1
ATOM 2158 N N . LEU A 1 276 ? -13.691 -3.380 22.251 1.00 73.44 276 LEU A N 1
ATOM 2159 C CA . LEU A 1 276 ? -12.886 -2.965 21.114 1.00 73.44 276 LEU A CA 1
ATOM 2160 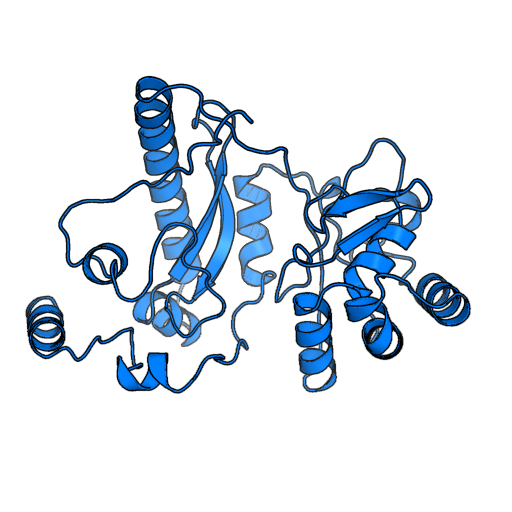C C . LEU A 1 276 ? -12.164 -1.671 21.458 1.00 73.44 276 LEU A C 1
ATOM 2162 O O . LEU A 1 276 ? -12.740 -0.775 22.075 1.00 73.44 276 LEU A O 1
ATOM 2166 N N . GLU A 1 277 ? -10.907 -1.577 21.047 1.00 82.50 277 GLU A N 1
ATOM 2167 C CA . GLU A 1 277 ? -10.081 -0.407 21.303 1.00 82.50 277 GLU A CA 1
ATOM 2168 C C . GLU A 1 277 ? -9.787 0.332 20.001 1.00 82.50 277 GLU A C 1
ATOM 2170 O O . GLU A 1 277 ? -9.311 -0.252 19.028 1.00 82.50 277 GLU A O 1
ATOM 2175 N N . PHE A 1 278 ? -10.060 1.634 19.995 1.00 81.69 278 PHE A N 1
ATOM 2176 C CA . PHE A 1 278 ? -9.751 2.527 18.888 1.00 81.69 278 PHE A CA 1
ATOM 2177 C C . PHE A 1 278 ? -8.666 3.507 19.335 1.00 81.69 278 PHE A C 1
ATOM 2179 O O . PHE A 1 278 ? -8.854 4.248 20.299 1.00 81.69 278 PHE A O 1
ATOM 2186 N N . ARG A 1 279 ? -7.519 3.501 18.647 1.00 80.56 279 ARG A N 1
ATOM 2187 C CA . ARG A 1 279 ? -6.382 4.380 18.950 1.00 80.56 279 ARG A CA 1
ATOM 2188 C C . ARG A 1 279 ? -6.184 5.392 17.835 1.00 80.56 279 ARG A C 1
ATOM 2190 O O . ARG A 1 279 ? -6.168 5.030 16.661 1.00 80.56 279 ARG A O 1
ATOM 2197 N N . VAL A 1 280 ? -5.954 6.643 18.218 1.00 77.50 280 VAL A N 1
ATOM 2198 C CA . VAL A 1 280 ? -5.565 7.731 17.315 1.00 77.50 280 VAL A CA 1
ATOM 2199 C C . VAL A 1 280 ? -4.284 8.379 17.821 1.00 77.50 280 VAL A C 1
ATOM 2201 O O . VAL A 1 280 ? -4.084 8.519 19.026 1.00 77.50 280 VAL A O 1
ATOM 2204 N N . ALA A 1 281 ? -3.398 8.766 16.906 1.00 73.00 281 ALA A N 1
ATOM 2205 C CA . ALA A 1 281 ? -2.217 9.543 17.255 1.00 73.00 281 ALA A CA 1
ATOM 2206 C C . ALA A 1 281 ? -2.588 11.028 17.304 1.00 73.00 281 ALA A C 1
ATOM 2208 O O . ALA A 1 281 ? -3.158 11.559 16.350 1.00 73.00 281 ALA A O 1
ATOM 2209 N N . VAL A 1 282 ? -2.241 11.706 18.397 1.00 66.19 282 VAL A N 1
ATOM 2210 C CA . VAL A 1 282 ? -2.406 13.158 18.501 1.00 66.19 282 VAL A CA 1
ATOM 2211 C C . VAL A 1 282 ? -1.227 13.820 17.795 1.00 66.19 282 VAL A C 1
ATOM 2213 O O . VAL A 1 282 ? -0.079 13.646 18.201 1.00 66.19 282 VAL A O 1
ATOM 2216 N N . ALA A 1 283 ? -1.496 14.586 16.739 1.00 57.59 283 ALA A N 1
ATOM 2217 C CA . ALA A 1 283 ? -0.481 15.446 16.145 1.00 57.59 283 ALA A CA 1
ATOM 2218 C C . ALA A 1 283 ? -0.229 16.625 17.097 1.00 57.59 283 ALA A C 1
ATOM 2220 O O . ALA A 1 283 ? -1.057 17.531 17.209 1.00 57.59 283 ALA A O 1
ATOM 2221 N N . SER A 1 284 ? 0.899 16.616 17.807 1.00 50.31 284 SER A N 1
ATOM 2222 C CA . SER A 1 284 ? 1.362 17.795 18.537 1.00 50.31 284 SER A CA 1
ATOM 2223 C C . SER A 1 284 ? 1.618 18.912 17.526 1.00 50.31 284 SER A C 1
ATOM 2225 O O . SER A 1 284 ? 2.462 18.754 16.644 1.00 50.31 284 SER A O 1
ATOM 2227 N N . ARG A 1 285 ? 0.881 20.025 17.630 1.00 43.44 285 ARG A N 1
ATOM 2228 C CA . ARG A 1 285 ? 1.218 21.257 16.905 1.00 43.44 285 ARG A CA 1
ATOM 2229 C C . ARG A 1 285 ? 2.579 21.731 17.425 1.00 43.44 285 ARG A C 1
ATOM 2231 O O . ARG A 1 285 ? 2.643 22.255 18.534 1.00 43.44 285 ARG A O 1
ATOM 2238 N N . GLY A 1 286 ? 3.636 21.451 16.667 1.00 36.44 286 GLY A N 1
ATOM 2239 C CA . GLY A 1 286 ? 4.916 22.151 16.750 1.00 36.44 286 GLY A CA 1
ATOM 2240 C C . GLY A 1 286 ? 4.865 23.410 15.905 1.00 36.44 286 GLY A C 1
ATOM 2241 O O . GLY A 1 286 ? 4.185 23.362 14.853 1.00 36.44 286 GLY A O 1
#

Solvent-accessible surface area (backbone atoms only — not comparable to full-atom values): 16882 Å² total; per-residue (Å²): 108,70,73,59,54,53,60,33,60,78,68,70,43,44,71,57,82,89,38,42,54,66,49,59,75,74,48,95,77,55,89,70,93,84,44,62,41,70,86,50,44,66,56,35,35,60,55,60,70,53,56,78,91,63,48,58,43,42,70,76,51,71,68,45,52,51,53,38,49,60,42,20,75,49,9,57,81,67,61,45,69,53,70,69,54,48,52,55,49,65,70,56,47,67,61,46,27,78,84,69,44,53,44,80,74,60,46,37,92,90,42,63,35,33,68,27,49,29,73,42,62,21,51,74,6,54,39,63,45,98,85,70,53,77,40,53,36,76,50,69,37,41,44,67,69,56,48,55,45,28,48,22,18,4,63,63,36,40,55,50,50,55,53,32,75,77,46,88,80,79,42,30,51,49,67,76,82,78,91,88,83,80,90,47,72,68,53,46,53,55,26,49,51,37,34,49,58,32,48,54,49,54,50,50,53,51,55,52,62,55,55,61,97,68,80,80,50,74,67,37,59,46,46,70,68,54,35,65,43,69,48,68,49,58,50,95,74,13,80,56,44,23,57,72,47,73,36,58,45,44,83,73,36,92,40,78,58,81,94,51,45,71,74,88,38,33,53,56,77,71,62,72,42,103,62,86,88,87,84,80,86,81,82,77,89,124

Nearest PDB structures (foldseek):
  5kxj-assembly1_A  TM=2.592E-01  e=9.199E+00  Salmonella enterica subsp. enterica serovar Typhimurium str. LT2

Sequence (286 aa):
MQRALEQCIDQKEYNTYQHSLQAIQNNPNPTHSKLQLSPWLPLIISSRNLASSDIHIIILPSSYCTTLLRASSSAIFTDRIGASDSEDLLDAFPHHTTSNILVSSLFHADKKWFARLDACSLKDAQYTNLSGSEDHGAAPLQTLQQLDHRLTSSRRGSSAIARLLEQQDRDIQYRWHKPFYLTSEAEIAEVGAKVFDGVKKIFADIVEMLKGDGDGDEGEEILLGMGFSFDVVTDKDGGNVRFVELKIFGAMTGCGSCLFQWISDARILYGVKDFLEFRVAVASRG

Mean predicted aligned error: 13.16 Å

Foldseek 3Di:
DLVVVVVCVVVQQLPLPPAGPVNLVPDQAFDQPLFFCVLVVVQQCVLVVNDPLQDFKFWQDLVLLVLLLVQLVPCQPPVDGDPVSLVVNVVRGDQATPVRDGPVVQQAPVDWWAKAWRRGGLQQFWHQDPVRDTDGSPGTGRDPSVVSSSCSNRPSNSVVSVVCSVPPDYIMTGHDDDDADDDDPVLCVQLVVLLVVVVVVVVVVVLDSQVPPDDRDPSSCCPVVSDKDFDWDDPRSNNRIGTDGIWRDGSNGPDDPVPDDCSVCVCQSVVVDPDHDDDDDDDDDD

Secondary structure (DSSP, 8-state):
-HHHHHHHHTTT---BTTB-HHHHHH------TT--SGGGHHHHHHHTT--GGG----PPPHHHHHHHHHHHHHHHHHS---HHHHHHHHHHS-SB-TT--BGGGT--TT--BEEEESS-B-TT-EEE-TTS-EEETTSPB-SHHHHHHHHHH-HHHHHHHHHHHHS----EEE---------SHHHHHHHHHHHHHHHHHHHHHHHHHHH-SSS--HHHHHHHHH-EEEEEE--TTS---EEEEEEE-STTSS---TTS-TTTTHHHHTT-SSS-----------